Protein AF-0000000078824046 (afdb_homodimer)

Solvent-accessible surface area (backbone atoms only — not comparable to full-atom values): 13833 Å² total; per-residue (Å²): 97,67,67,59,49,51,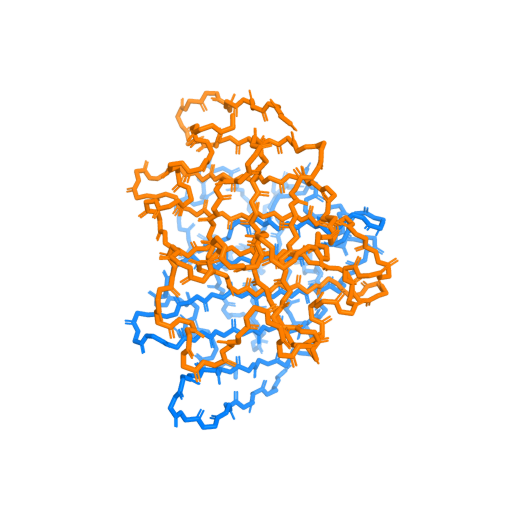53,52,60,71,55,41,55,37,34,45,12,32,31,57,83,84,38,21,34,41,44,82,45,68,62,75,44,78,56,98,91,34,48,30,38,68,53,41,54,87,38,67,69,46,56,26,35,73,76,38,32,39,29,14,32,26,38,69,45,95,82,68,29,34,40,36,31,41,26,34,50,40,79,49,89,50,50,67,59,32,41,50,52,39,69,75,37,57,81,48,53,81,80,39,44,47,83,65,79,34,54,38,32,29,33,51,41,77,24,42,34,35,39,38,46,92,84,51,79,67,47,78,47,72,76,98,67,68,59,49,52,54,53,60,72,55,40,56,36,35,45,13,31,31,58,83,83,38,21,35,43,43,81,45,68,62,74,45,78,57,98,90,34,49,31,39,71,51,42,55,86,38,66,69,45,56,25,37,73,77,40,32,38,28,16,33,25,37,70,45,94,81,67,28,34,40,38,33,43,26,35,50,40,79,48,88,48,50,67,58,32,41,51,51,39,69,76,36,59,79,48,54,81,82,39,45,50,81,65,80,34,53,37,31,28,32,50,40,77,25,41,34,36,39,38,44,92,83,50,78,68,48,79,46,70,78

Sequence (262 aa):
MNEVYNYLKDIGTYYLATSEGDQPRVRPFGTIAIFEGNLYIQTGNVKKVFAQMKKNPKVEICAMGKDQTWIRITATAVRDDRVQARQHMLDEYPNLKNMYAADDGNCEVLYLKDATATIYSFTEKPKIINFMNEVYNYLKDIGTYYLATSEGDQPRVRPFGTIAIFEGNLYIQTGNVKKVFAQMKKNPKVEICAMGKDQTWIRITATAVRDDRVQARQHMLDEYPNLKNMYAADDGNCEVLYLKDATATIYSFTEKPKIINF

Foldseek 3Di:
DVVVQVQLQVQQKKKKWFDDDPDIDIDIARFWDDDPRFIKGKFWPVDVVNVRCVVPQWMKMKDAGPVQKIKIKTFGWAKDLDLVVLVVRCVVPVVCVVPDHSPPNIIIMTTTHQMWMWMDHPPDDIDIDTD/DVVVQVQLQVQQKKKKWFDDDPDIDIDIARFWDDDPHFIKGKFWPVDVVNVRCVVPQWMKMKDAGPVQKIKIKTFGWAKDLDLVVLVVRCVVPVVCVVPDHSPPNIIIMTTTHQMWMWMDHPPDDIDIDTD

pLDDT: mean 97.86, std 1.98, range [87.31, 99.0]

InterPro domains:
  IPR011576 Pyridoxamine 5'-phosphate oxidase, N-terminal [PF01243] (7-89)
  IPR012349 FMN-binding split barrel [G3DSA:2.30.110.10] (1-131)

Nearest PDB structures (foldseek):
  2ig6-assembly1_B  TM=9.554E-01  e=6.559E-17  Clostridium acetobutylicum
  2ig6-assembly1_A  TM=9.757E-01  e=3.162E-16  Clostridium acetobutylicum
  2arz-assembly1_B  TM=7.479E-01  e=5.288E-06  Pseudomonas aeruginosa PAO1
  3db0-assembly1_B  TM=7.055E-01  e=3.373E-06  Listeria innocua
  2a2j-assembly1_B  TM=5.953E-01  e=2.549E-05  Mycobacterium tuberculosis

Radius of gyration: 18.73 Å; Cα contacts (8 Å, |Δi|>4): 586; chains: 2; bounding box: 40×54×34 Å

Secondary structure (DSSP, 8-state):
-HHHHHHHHHH--EEEEEEETTEEEEEEE---EEETTEEEEEEETTSHHHHHHHH--EEEEEEE-TTS-EEEEEEEEEE---HHHHHHHHHH-GGGGGT--TTSS-EEEEEEEEEEEEEE-SSSPPEEEE-/-HHHHHHHHHH--EEEEEEETTEEEEEEE---EEETTEEEEEEETTSHHHHHHHH--EEEEEEE-TTS-EEEEEEEEEE---HHHHHHHHHH-GGGGGT--TTSS-EEEEEEEEEEEEEE-SSSPPEEEE-

Organism: Clostridium kluyveri (strain ATCC 8527 / DSM 555 / NBRC 12016 / NCIMB 10680 / K1) (NCBI:txid431943)

Structure (mmCIF, N/CA/C/O backbone):
data_AF-0000000078824046-model_v1
#
loop_
_entity.id
_entity.type
_entity.pdbx_description
1 polymer "Pyridoxamine 5'-phosphate oxidase N-terminal domain-containing protein"
#
loop_
_atom_site.group_PDB
_atom_site.id
_atom_site.type_symbol
_atom_site.label_atom_id
_atom_site.label_alt_id
_atom_site.label_comp_id
_atom_site.label_asym_id
_atom_site.label_entity_id
_atom_site.label_seq_id
_atom_site.pdbx_PDB_ins_code
_atom_site.Cartn_x
_atom_site.Cartn_y
_atom_site.Cartn_z
_atom_site.occupancy
_atom_site.B_iso_or_equiv
_atom_site.auth_seq_id
_atom_site.auth_comp_id
_atom_site.auth_asym_id
_atom_site.auth_atom_id
_atom_site.pdbx_PDB_model_num
ATOM 1 N N . MET A 1 1 ? 16.219 11.664 7.715 1 95.38 1 MET A N 1
ATOM 2 C CA . MET A 1 1 ? 14.875 12.078 7.32 1 95.38 1 MET A CA 1
ATOM 3 C C . MET A 1 1 ? 14.906 12.867 6.016 1 95.38 1 MET A C 1
ATOM 5 O O . MET A 1 1 ? 14.109 12.617 5.113 1 95.38 1 MET A O 1
ATOM 9 N N . ASN A 1 2 ? 15.891 13.711 5.699 1 96.94 2 ASN A N 1
ATOM 10 C CA . ASN A 1 2 ? 15.961 14.539 4.5 1 96.94 2 ASN A CA 1
ATOM 11 C C . ASN A 1 2 ? 16.125 13.695 3.242 1 96.94 2 ASN A C 1
ATOM 13 O O . ASN A 1 2 ? 15.562 14.023 2.191 1 96.94 2 ASN A O 1
ATOM 17 N N . GLU A 1 3 ? 16.891 12.672 3.365 1 97.12 3 GLU A N 1
ATOM 18 C CA . GLU A 1 3 ? 17.062 11.773 2.225 1 97.12 3 GLU A CA 1
ATOM 19 C C . GLU A 1 3 ? 15.742 11.117 1.833 1 97.12 3 GLU A C 1
ATOM 21 O O . GLU A 1 3 ? 15.438 10.992 0.646 1 97.12 3 GLU A O 1
ATOM 26 N N . VAL A 1 4 ? 14.992 10.703 2.861 1 98.31 4 VAL A N 1
ATOM 27 C CA . VAL A 1 4 ? 13.688 10.086 2.635 1 98.31 4 VAL A CA 1
ATOM 28 C C . VAL A 1 4 ? 12.734 11.102 2.025 1 98.31 4 VAL A C 1
ATOM 30 O O . VAL A 1 4 ? 12.031 10.805 1.055 1 98.31 4 VAL A O 1
ATOM 33 N N . TYR A 1 5 ? 12.773 12.305 2.541 1 98.69 5 TYR A N 1
ATOM 34 C CA . TYR A 1 5 ? 11.961 13.391 2.01 1 98.69 5 TYR A CA 1
ATOM 35 C C . TYR A 1 5 ? 12.273 13.633 0.538 1 98.69 5 TYR A C 1
ATOM 37 O O . TYR A 1 5 ? 11.359 13.695 -0.292 1 98.69 5 TYR A O 1
ATOM 45 N N . ASN A 1 6 ? 13.547 13.781 0.21 1 97.69 6 ASN A N 1
ATOM 46 C CA . ASN A 1 6 ? 13.953 14.062 -1.161 1 97.69 6 ASN A CA 1
ATOM 47 C C . ASN A 1 6 ? 13.57 12.93 -2.107 1 97.69 6 ASN A C 1
ATOM 49 O O . ASN A 1 6 ? 13.172 13.18 -3.248 1 97.69 6 ASN A O 1
ATOM 53 N N . TYR A 1 7 ? 13.742 11.711 -1.605 1 97.56 7 TYR A N 1
ATOM 54 C CA . TYR A 1 7 ? 13.375 10.539 -2.391 1 97.56 7 TYR A CA 1
ATOM 55 C C . TYR A 1 7 ? 11.906 10.578 -2.781 1 97.56 7 TYR A C 1
ATOM 57 O O . TYR A 1 7 ? 11.562 10.438 -3.959 1 97.56 7 TYR A O 1
ATOM 65 N N . LEU A 1 8 ? 11.016 10.789 -1.763 1 98.06 8 LEU A N 1
ATOM 66 C CA . LEU A 1 8 ? 9.578 10.789 -1.998 1 98.06 8 LEU A CA 1
ATOM 67 C C . LEU A 1 8 ? 9.156 12 -2.824 1 98.06 8 LEU A C 1
ATOM 69 O O . LEU A 1 8 ? 8.281 11.898 -3.689 1 98.06 8 LEU A O 1
ATOM 73 N N . LYS A 1 9 ? 9.789 13.117 -2.568 1 97.25 9 LYS A N 1
ATOM 74 C CA . LYS A 1 9 ? 9.484 14.336 -3.303 1 97.25 9 LYS A CA 1
ATOM 75 C C . LYS A 1 9 ? 9.812 14.188 -4.785 1 97.25 9 LYS A C 1
ATOM 77 O O . LYS A 1 9 ? 9.055 14.641 -5.645 1 97.25 9 LYS A O 1
ATOM 82 N N . ASP A 1 10 ? 10.891 13.602 -5.082 1 96.44 10 ASP A N 1
ATOM 83 C CA . ASP A 1 10 ? 11.352 13.414 -6.453 1 96.44 10 ASP A CA 1
ATOM 84 C C . ASP A 1 10 ? 10.422 12.477 -7.219 1 96.44 10 ASP A C 1
ATOM 86 O O . ASP A 1 10 ? 10.18 12.68 -8.414 1 96.44 10 ASP A O 1
ATOM 90 N N . ILE A 1 11 ? 9.891 11.484 -6.578 1 95.25 11 ILE A N 1
ATOM 91 C CA . ILE A 1 11 ? 9.039 10.492 -7.223 1 95.25 11 ILE A CA 1
ATOM 92 C C . ILE A 1 11 ? 7.652 11.078 -7.457 1 95.25 11 ILE A C 1
ATOM 94 O O . ILE A 1 11 ? 7 10.766 -8.453 1 95.25 11 ILE A O 1
ATOM 98 N N . GLY A 1 12 ? 7.227 11.844 -6.508 1 95.38 12 GLY A N 1
ATOM 99 C CA . GLY A 1 12 ? 5.961 12.547 -6.668 1 95.38 12 GLY A CA 1
ATOM 100 C C . GLY A 1 12 ? 4.77 11.742 -6.176 1 95.38 12 GLY A C 1
ATOM 101 O O . GLY A 1 12 ? 3.85 12.297 -5.5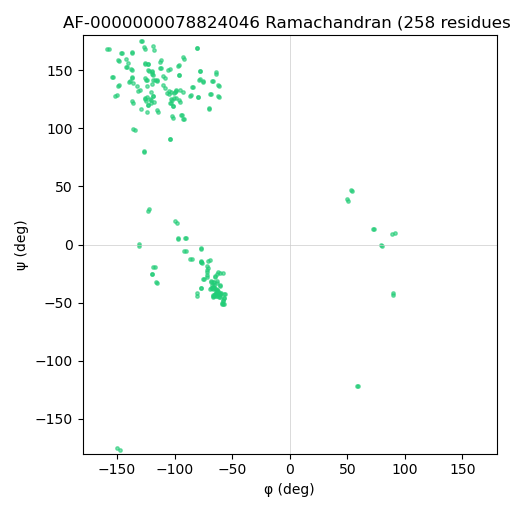7 1 95.38 12 GLY A O 1
ATOM 102 N N . THR A 1 13 ? 4.754 10.43 -6.484 1 97 13 THR A N 1
ATOM 103 C CA . THR A 1 13 ? 3.652 9.586 -6.047 1 97 13 THR A CA 1
ATOM 104 C C . THR A 1 13 ? 4.172 8.383 -5.262 1 97 13 THR A C 1
ATOM 106 O O . THR A 1 13 ? 5.133 7.734 -5.676 1 97 13 THR A O 1
ATOM 109 N N . TYR A 1 14 ? 3.645 8.211 -4.039 1 98.56 14 TYR A N 1
ATOM 110 C CA . TYR A 1 14 ? 3.926 7.023 -3.234 1 98.56 14 TYR A CA 1
ATOM 111 C C . TYR A 1 14 ? 2.635 6.344 -2.793 1 98.56 14 TYR A C 1
ATOM 113 O O . TYR A 1 14 ? 1.542 6.879 -3.002 1 98.56 14 TYR A O 1
ATOM 121 N N . TYR A 1 15 ? 2.725 5.121 -2.258 1 98.94 15 TYR A N 1
ATOM 122 C CA . TYR A 1 15 ? 1.558 4.316 -1.915 1 98.94 15 TYR A CA 1
ATOM 123 C C . TYR A 1 15 ? 1.514 4.031 -0.419 1 98.94 15 TYR A C 1
ATOM 125 O O . TYR A 1 15 ? 2.463 3.475 0.141 1 98.94 15 TYR A O 1
ATOM 133 N N . LEU A 1 16 ? 0.419 4.43 0.197 1 99 16 LEU A N 1
ATOM 134 C CA . LEU A 1 16 ? 0.235 4.312 1.639 1 99 16 LEU A CA 1
ATOM 135 C C . LEU A 1 16 ? -0.705 3.156 1.974 1 99 16 LEU A C 1
ATOM 137 O O . LEU A 1 16 ? -1.842 3.119 1.497 1 99 16 LEU A O 1
ATOM 141 N N . ALA A 1 17 ? -0.18 2.234 2.762 1 98.94 17 ALA A N 1
ATOM 142 C CA . ALA A 1 17 ? -0.994 1.122 3.246 1 98.94 17 ALA A CA 1
ATOM 143 C C . ALA A 1 17 ? -1.484 1.381 4.668 1 98.94 17 ALA A C 1
ATOM 145 O O . ALA A 1 17 ? -0.725 1.85 5.52 1 98.94 17 ALA A O 1
ATOM 146 N N . THR A 1 18 ? -2.717 1.172 4.926 1 98.94 18 THR A N 1
ATOM 147 C CA . THR A 1 18 ? -3.381 1.197 6.223 1 98.94 18 THR A CA 1
ATOM 148 C C . THR A 1 18 ? -4.195 -0.077 6.438 1 98.94 18 THR A C 1
ATOM 150 O O . THR A 1 18 ? -4.207 -0.963 5.582 1 98.94 18 THR A O 1
ATOM 153 N N . SER A 1 19 ? -4.77 -0.217 7.637 1 98.75 19 SER A N 1
ATOM 154 C CA . SER A 1 19 ? -5.617 -1.364 7.945 1 98.75 19 SER A CA 1
ATOM 155 C C . SER A 1 19 ? -7.039 -0.925 8.281 1 98.75 19 SER A C 1
ATOM 157 O O . SER A 1 19 ? -7.238 -0.004 9.078 1 98.75 19 SER A O 1
ATOM 159 N N . GLU A 1 20 ? -8.016 -1.456 7.664 1 98.62 20 GLU A N 1
ATOM 160 C CA . GLU A 1 20 ? -9.414 -1.391 8.055 1 98.62 20 GLU A CA 1
ATOM 161 C C . GLU A 1 20 ? -9.883 -2.707 8.672 1 98.62 20 GLU A C 1
ATOM 163 O O . GLU A 1 20 ? -10.375 -3.59 7.965 1 98.62 20 GLU A O 1
ATOM 168 N N . GLY A 1 21 ? -9.781 -2.869 10.039 1 97.44 21 GLY A N 1
ATOM 169 C CA . GLY A 1 21 ? -9.859 -4.195 10.633 1 97.44 21 GLY A CA 1
ATOM 170 C C . GLY A 1 21 ? -8.805 -5.148 10.109 1 97.44 21 GLY A C 1
ATOM 171 O O . GLY A 1 21 ? -7.609 -4.844 10.164 1 97.44 21 GLY A O 1
ATOM 172 N N . ASP A 1 22 ? -9.25 -6.258 9.539 1 97.94 22 ASP A N 1
ATOM 173 C CA . ASP A 1 22 ? -8.281 -7.211 9.008 1 97.94 22 ASP A CA 1
ATOM 174 C C . ASP A 1 22 ? -8.078 -7.012 7.508 1 97.94 22 ASP A C 1
ATOM 176 O O . ASP A 1 22 ? -7.363 -7.785 6.863 1 97.94 22 ASP A O 1
ATOM 180 N N . GLN A 1 23 ? -8.703 -5.934 6.883 1 98.81 23 GLN A N 1
ATOM 181 C CA . GLN A 1 23 ? -8.531 -5.613 5.469 1 98.81 23 GLN A CA 1
ATOM 182 C C . GLN A 1 23 ? -7.422 -4.582 5.27 1 98.81 23 GLN A C 1
ATOM 184 O O . GLN A 1 23 ? -7.562 -3.426 5.672 1 98.81 23 GLN A O 1
ATOM 189 N N . PRO A 1 24 ? -6.277 -5.051 4.629 1 98.88 24 PRO A N 1
ATOM 190 C CA . PRO A 1 24 ? -5.312 -4.023 4.227 1 98.88 24 PRO A CA 1
ATOM 191 C C . PRO A 1 24 ? -5.84 -3.121 3.113 1 98.88 24 PRO A C 1
ATOM 193 O O . PRO A 1 24 ? -6.582 -3.58 2.242 1 98.88 24 PRO A O 1
ATOM 196 N N . ARG A 1 25 ? -5.547 -1.855 3.207 1 98.94 25 ARG A N 1
ATOM 197 C CA . ARG A 1 25 ? -5.871 -0.842 2.209 1 98.94 25 ARG A CA 1
ATOM 198 C C . ARG A 1 25 ? -4.605 -0.179 1.671 1 98.94 25 ARG A C 1
ATOM 200 O O . ARG A 1 25 ? -3.605 -0.076 2.381 1 98.94 25 ARG A O 1
ATOM 207 N N . VAL A 1 26 ? -4.645 0.242 0.4 1 98.94 26 VAL A N 1
ATOM 208 C CA . VAL A 1 26 ? -3.514 0.96 -0.179 1 98.94 26 VAL A CA 1
ATOM 209 C C . VAL A 1 26 ? -4.012 1.954 -1.226 1 98.94 26 VAL A C 1
ATOM 211 O O . VAL A 1 26 ? -4.934 1.651 -1.987 1 98.94 26 VAL A O 1
ATOM 214 N N . ARG A 1 27 ? -3.455 3.143 -1.216 1 98.88 27 ARG A N 1
ATOM 215 C CA . ARG A 1 27 ? -3.826 4.188 -2.166 1 98.88 27 ARG A CA 1
ATOM 216 C C . ARG A 1 27 ? -2.645 5.102 -2.463 1 98.88 27 ARG A C 1
ATOM 218 O O . ARG A 1 27 ? -1.702 5.184 -1.672 1 98.88 27 ARG A O 1
ATOM 225 N N . PRO A 1 28 ? -2.734 5.766 -3.566 1 98.38 28 PRO A N 1
ATOM 226 C CA . PRO A 1 28 ? -1.663 6.711 -3.896 1 98.38 28 PRO A CA 1
ATOM 227 C C . PRO A 1 28 ? -1.785 8.031 -3.141 1 98.38 28 PRO A C 1
ATOM 229 O O . PRO A 1 28 ? -2.896 8.516 -2.908 1 98.38 28 PRO A O 1
ATOM 232 N N . PHE A 1 29 ? -0.653 8.539 -2.75 1 98.38 29 PHE A N 1
ATOM 233 C CA . PHE A 1 29 ? -0.492 9.867 -2.172 1 98.38 29 PHE A CA 1
ATOM 234 C C . PHE A 1 29 ? 0.502 10.695 -2.979 1 98.38 29 PHE A C 1
ATOM 236 O O . PHE A 1 29 ? 1.403 10.148 -3.615 1 98.38 29 PHE A O 1
ATOM 243 N N . GLY A 1 30 ? 0.338 12.047 -2.869 1 97.31 30 GLY A N 1
ATOM 244 C CA . GLY A 1 30 ? 1.229 12.922 -3.617 1 97.31 30 GLY A CA 1
ATOM 245 C C . GLY A 1 30 ? 1.842 14.023 -2.77 1 97.31 30 GLY A C 1
ATOM 246 O O . GLY A 1 30 ? 2.596 14.852 -3.275 1 97.31 30 GLY A O 1
ATOM 247 N N . THR A 1 31 ? 1.529 14.062 -1.53 1 98.38 31 THR A N 1
ATOM 248 C CA . THR A 1 31 ? 2.031 15.125 -0.67 1 98.38 31 THR A CA 1
ATOM 249 C C . THR A 1 31 ? 3.053 14.586 0.324 1 98.38 31 THR A C 1
ATOM 251 O O . THR A 1 31 ? 2.869 13.5 0.882 1 98.38 31 THR A O 1
ATOM 254 N N . ILE A 1 32 ? 4.121 15.305 0.508 1 98.81 32 ILE A N 1
ATOM 255 C CA . ILE A 1 32 ? 5.133 15.031 1.522 1 98.81 32 ILE A CA 1
ATOM 256 C C . ILE A 1 32 ? 5.809 16.328 1.937 1 98.81 32 ILE A C 1
ATOM 258 O O . ILE A 1 32 ? 6.18 17.141 1.085 1 98.81 32 ILE A O 1
ATOM 262 N N . ALA A 1 33 ? 5.879 16.625 3.227 1 98.62 33 ALA A N 1
ATOM 263 C CA . ALA A 1 33 ? 6.477 17.859 3.703 1 98.62 33 ALA A CA 1
ATOM 264 C C . ALA A 1 33 ? 7.266 17.641 4.988 1 98.62 33 ALA A C 1
ATOM 266 O O . ALA A 1 33 ? 7.02 16.672 5.711 1 98.62 33 ALA A O 1
ATOM 267 N N . ILE A 1 34 ? 8.234 18.469 5.195 1 98.75 34 ILE A N 1
ATOM 268 C CA . ILE A 1 34 ? 8.93 18.531 6.48 1 98.75 34 ILE A CA 1
ATOM 269 C C . ILE A 1 34 ? 8.445 19.766 7.258 1 98.75 34 ILE A C 1
ATOM 271 O O . ILE A 1 34 ? 8.445 20.875 6.738 1 98.75 34 ILE A O 1
ATOM 275 N N . PHE A 1 35 ? 8.008 19.516 8.43 1 98.56 35 PHE A N 1
ATOM 276 C CA . PHE A 1 35 ? 7.605 20.578 9.336 1 98.56 35 PHE A CA 1
ATOM 277 C C . PHE A 1 35 ? 8.117 20.312 10.75 1 98.56 35 PHE A C 1
ATOM 279 O O . PHE A 1 35 ? 7.863 19.25 11.32 1 98.56 35 PHE A O 1
ATOM 286 N N . GLU A 1 36 ? 8.859 21.219 11.297 1 98.06 36 GLU A N 1
ATOM 287 C CA . GLU A 1 36 ? 9.438 21.156 12.641 1 98.06 36 GLU A CA 1
ATOM 288 C C . GLU A 1 36 ? 10.148 19.812 12.867 1 98.06 36 GLU A C 1
ATOM 290 O O . GLU A 1 36 ? 9.953 19.172 13.89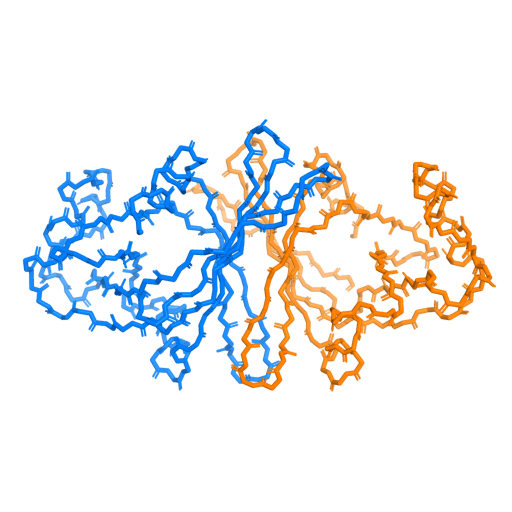8 1 98.06 36 GLU A O 1
ATOM 295 N N . GLY A 1 37 ? 10.828 19.297 11.867 1 97.56 37 GLY A N 1
ATOM 296 C CA . GLY A 1 37 ? 11.719 18.156 11.992 1 97.56 37 GLY A CA 1
ATOM 297 C C . GLY A 1 37 ? 11.023 16.828 11.797 1 97.56 37 GLY A C 1
ATOM 298 O O . GLY A 1 37 ? 11.609 15.766 12.039 1 97.56 37 GLY A O 1
ATOM 299 N N . ASN A 1 38 ? 9.758 16.875 11.352 1 98.38 38 ASN A N 1
ATOM 300 C CA . ASN A 1 38 ? 9.023 15.648 11.094 1 98.38 38 ASN A CA 1
ATOM 301 C C . ASN A 1 38 ? 8.531 15.578 9.648 1 98.38 38 ASN A C 1
ATOM 303 O O . ASN A 1 38 ? 8.336 16.609 9.008 1 98.38 38 ASN A O 1
ATOM 307 N N . LEU A 1 39 ? 8.438 14.406 9.164 1 98.81 39 LEU A N 1
ATOM 308 C CA . LEU A 1 39 ? 7.883 14.156 7.836 1 98.81 39 LEU A CA 1
ATOM 309 C C . LEU A 1 39 ? 6.363 14.039 7.898 1 98.81 39 LEU A C 1
ATOM 311 O O . LEU A 1 39 ? 5.828 13.25 8.68 1 98.81 39 LEU A O 1
ATOM 315 N N . TYR A 1 40 ? 5.641 14.789 7.047 1 98.88 40 TYR A N 1
ATOM 316 C CA . TYR A 1 40 ? 4.188 14.906 7.117 1 98.88 40 TYR A CA 1
ATOM 317 C C . TYR A 1 40 ? 3.539 14.414 5.828 1 98.88 40 TYR A C 1
ATOM 319 O O . TYR A 1 40 ? 4.074 14.625 4.738 1 98.88 40 TYR A O 1
ATOM 327 N N . ILE A 1 41 ? 2.406 13.867 5.961 1 98.94 41 ILE A N 1
ATOM 328 C CA . ILE A 1 41 ? 1.483 13.594 4.863 1 98.94 41 ILE A CA 1
ATOM 329 C C . ILE A 1 41 ? 0.175 14.352 5.094 1 98.94 41 ILE A C 1
ATOM 331 O O . ILE A 1 41 ? -0.063 14.875 6.184 1 98.94 41 ILE A O 1
ATOM 335 N N . GLN A 1 42 ? -0.669 14.336 4.066 1 98.88 42 GLN A N 1
ATOM 336 C CA . GLN A 1 42 ? -1.91 15.102 4.145 1 98.88 42 GLN A CA 1
ATOM 337 C C . GLN A 1 42 ? -3.09 14.289 3.621 1 98.88 42 GLN A C 1
ATOM 339 O O . GLN A 1 42 ? -2.963 13.57 2.629 1 98.88 42 GLN A O 1
ATOM 344 N N . THR A 1 43 ? -4.164 14.391 4.293 1 98.69 43 THR A N 1
ATOM 345 C CA . THR A 1 43 ? -5.426 13.805 3.855 1 98.69 43 THR A CA 1
ATOM 346 C C . THR A 1 43 ? -6.605 14.633 4.367 1 98.69 43 THR A C 1
ATOM 348 O O . THR A 1 43 ? -6.434 15.766 4.809 1 98.69 43 THR A O 1
ATOM 351 N N . GLY A 1 44 ? -7.859 14.133 4.117 1 98.5 44 GLY A N 1
ATOM 352 C CA . GLY A 1 44 ? -9.062 14.781 4.609 1 98.5 44 GLY A CA 1
ATOM 353 C C . GLY A 1 44 ? -9.711 14.047 5.77 1 98.5 44 GLY A C 1
ATOM 354 O O . GLY A 1 44 ? -9.648 12.82 5.844 1 98.5 44 GLY A O 1
ATOM 355 N N . ASN A 1 45 ? -10.352 14.836 6.59 1 98.31 45 ASN A N 1
ATOM 356 C CA . ASN A 1 45 ? -11.008 14.305 7.781 1 98.31 45 ASN A CA 1
ATOM 357 C C . ASN A 1 45 ? -12.125 13.328 7.422 1 98.31 45 ASN A C 1
ATOM 359 O O . ASN A 1 45 ? -12.359 12.352 8.133 1 98.31 45 ASN A O 1
ATOM 363 N N . VAL A 1 46 ? -12.773 13.508 6.34 1 97.75 46 VAL A N 1
ATOM 364 C CA . VAL A 1 46 ? -13.969 12.758 5.977 1 97.75 46 VAL A CA 1
ATOM 365 C C . VAL A 1 46 ? -13.57 11.461 5.273 1 97.75 46 VAL A C 1
ATOM 367 O O . VAL A 1 46 ? -14.414 10.609 5 1 97.75 46 VAL A O 1
ATOM 370 N N . LYS A 1 47 ? -12.312 11.375 4.895 1 98.06 47 LYS A N 1
ATOM 371 C CA . LYS A 1 47 ? -11.867 10.25 4.078 1 98.06 47 LYS A CA 1
ATOM 372 C C . LYS A 1 47 ? -11.68 9 4.926 1 98.06 47 LYS A C 1
ATOM 374 O O . LYS A 1 47 ? -11.25 9.086 6.082 1 98.06 47 LYS A O 1
ATOM 379 N N . LYS A 1 48 ? -11.875 7.828 4.387 1 98.44 48 LYS A N 1
ATOM 380 C CA . LYS A 1 48 ? -11.734 6.543 5.062 1 98.44 48 LYS A CA 1
ATOM 381 C C . LYS A 1 48 ? -10.312 6.344 5.574 1 98.44 48 LYS A C 1
ATOM 383 O O . LYS A 1 48 ? -10.102 5.727 6.621 1 98.44 48 LYS A O 1
ATOM 388 N N . VAL A 1 49 ? -9.328 6.863 4.785 1 98.88 49 VAL A N 1
ATOM 389 C CA . VAL A 1 49 ? -7.93 6.668 5.16 1 98.88 49 VAL A CA 1
ATOM 390 C C . VAL A 1 49 ? -7.668 7.301 6.527 1 98.88 49 VAL A C 1
ATOM 392 O O . VAL A 1 49 ? -6.977 6.715 7.363 1 98.88 49 VAL A O 1
ATOM 395 N N . PHE A 1 50 ? -8.203 8.445 6.766 1 98.88 50 PHE A N 1
ATOM 396 C CA . PHE A 1 50 ? -8.008 9.094 8.055 1 98.88 50 PHE A CA 1
ATOM 397 C C . PHE A 1 50 ? -8.68 8.305 9.172 1 98.88 50 PHE A C 1
ATOM 399 O O . PHE A 1 50 ? -8.102 8.117 10.242 1 98.88 50 PHE A O 1
ATOM 406 N N . ALA A 1 51 ? -9.898 7.859 8.977 1 98.75 51 ALA A N 1
ATOM 407 C CA . ALA A 1 51 ? -10.617 7.039 9.945 1 98.75 51 ALA A CA 1
ATOM 408 C C . ALA A 1 51 ? -9.828 5.777 10.289 1 98.75 51 ALA A C 1
ATOM 410 O O . ALA A 1 51 ? -9.781 5.367 11.445 1 98.75 51 ALA A O 1
ATOM 411 N N . GLN A 1 52 ? -9.273 5.184 9.289 1 98.88 52 GLN A N 1
ATOM 412 C CA . GLN A 1 52 ? -8.461 3.984 9.492 1 98.88 52 GLN A CA 1
ATOM 413 C C . GLN A 1 52 ? -7.258 4.281 10.383 1 98.88 52 GLN A C 1
ATOM 415 O O . GLN A 1 52 ? -6.973 3.529 11.32 1 98.88 52 GLN A O 1
ATOM 420 N N . MET A 1 53 ? -6.566 5.375 10.125 1 98.88 53 MET A N 1
ATOM 421 C CA . MET A 1 53 ? -5.355 5.707 10.867 1 98.88 53 MET A CA 1
ATOM 422 C C . MET A 1 53 ? -5.684 6.137 12.289 1 98.88 53 MET A C 1
ATOM 424 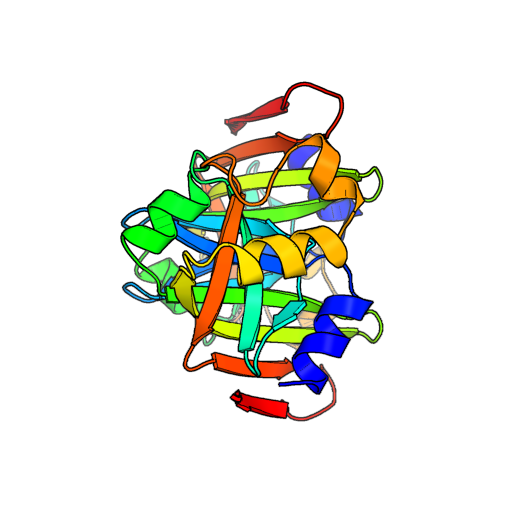O O . MET A 1 53 ? -4.855 6 13.195 1 98.88 53 MET A O 1
ATOM 428 N N . LYS A 1 54 ? -6.875 6.695 12.5 1 98.56 54 LYS A N 1
ATOM 429 C CA . LYS A 1 54 ? -7.32 6.988 13.859 1 98.56 54 LYS A CA 1
ATOM 430 C C . LYS A 1 54 ? -7.48 5.707 14.68 1 98.56 54 LYS A C 1
ATOM 432 O O . LYS A 1 54 ? -7.156 5.676 15.867 1 98.56 54 LYS A O 1
ATOM 437 N N . LYS A 1 55 ? -7.961 4.664 14.07 1 98.75 55 LYS A N 1
ATOM 438 C CA . LYS A 1 55 ? -8.227 3.393 14.742 1 98.75 55 LYS A CA 1
ATOM 439 C C . LYS A 1 55 ? -6.945 2.576 14.891 1 98.75 55 LYS A C 1
ATOM 441 O O . LYS A 1 55 ? -6.73 1.93 15.914 1 98.75 55 LYS A O 1
ATOM 446 N N . ASN A 1 56 ? -6.125 2.545 13.859 1 98.81 56 ASN A N 1
ATOM 447 C CA . ASN A 1 56 ? -4.82 1.891 13.82 1 98.81 56 ASN A CA 1
ATOM 448 C C . ASN A 1 56 ? -3.77 2.773 13.156 1 98.81 56 ASN A C 1
ATOM 450 O O . ASN A 1 56 ? -3.66 2.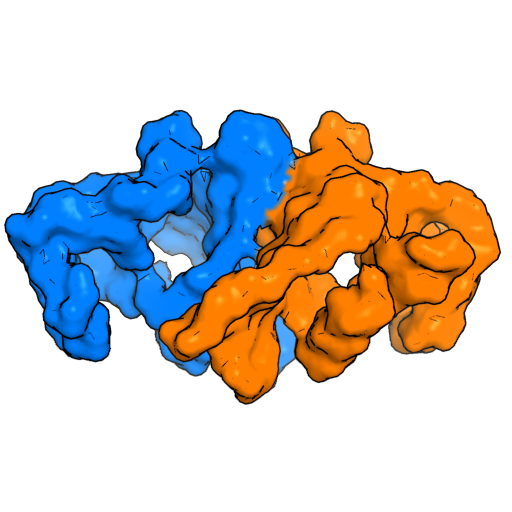801 11.922 1 98.81 56 ASN A O 1
ATOM 454 N N . PRO A 1 57 ? -2.982 3.434 13.914 1 98.88 57 PRO A N 1
ATOM 455 C CA . PRO A 1 57 ? -2.08 4.445 13.359 1 98.88 57 PRO A CA 1
ATOM 456 C C . PRO A 1 57 ? -0.855 3.838 12.68 1 98.88 57 PRO A C 1
ATOM 458 O O . PRO A 1 57 ? -0.02 4.566 12.141 1 98.88 57 PRO A O 1
ATOM 461 N N . LYS A 1 58 ? -0.651 2.49 12.695 1 98.94 58 LYS A N 1
ATOM 462 C CA . LYS A 1 58 ? 0.442 1.838 11.977 1 98.94 58 LYS A CA 1
ATOM 463 C C . LYS A 1 58 ? 0.238 1.92 10.469 1 98.94 58 LYS A C 1
ATOM 465 O O . LYS A 1 58 ? -0.843 1.606 9.969 1 98.94 58 LYS A O 1
ATOM 470 N N . VAL A 1 59 ? 1.248 2.363 9.758 1 98.94 59 VAL A N 1
ATOM 471 C CA . VAL A 1 59 ? 1.168 2.49 8.305 1 98.94 59 VAL A CA 1
ATOM 472 C C . VAL A 1 59 ? 2.459 1.976 7.668 1 98.94 59 VAL A C 1
ATOM 474 O O . VAL A 1 59 ? 3.461 1.774 8.359 1 98.94 59 VAL A O 1
ATOM 477 N N . GLU A 1 60 ? 2.447 1.736 6.41 1 99 60 GLU A N 1
ATOM 478 C CA . GLU A 1 60 ? 3.635 1.526 5.59 1 99 60 GLU A CA 1
ATOM 479 C C . GLU A 1 60 ? 3.504 2.225 4.238 1 99 60 GLU A C 1
ATOM 481 O O . GLU A 1 60 ? 2.426 2.234 3.643 1 99 60 GLU A O 1
ATOM 486 N N . ILE A 1 61 ? 4.59 2.791 3.816 1 98.94 61 ILE A N 1
ATOM 487 C CA . ILE A 1 61 ? 4.676 3.51 2.549 1 98.94 61 ILE A CA 1
ATOM 488 C C . ILE A 1 61 ? 5.645 2.787 1.613 1 98.94 61 ILE A C 1
ATOM 490 O O . ILE A 1 61 ? 6.676 2.273 2.055 1 98.94 61 ILE A O 1
ATOM 494 N N . CYS A 1 62 ? 5.305 2.74 0.368 1 98.94 62 CYS A N 1
ATOM 495 C CA . CYS A 1 62 ? 6.203 2.207 -0.652 1 98.94 62 CYS A CA 1
ATOM 496 C C . CYS A 1 62 ? 6.191 3.082 -1.899 1 98.94 62 CYS A C 1
ATOM 498 O O . CYS A 1 62 ? 5.152 3.629 -2.271 1 98.94 62 CYS A O 1
ATOM 500 N N . ALA A 1 63 ? 7.305 3.23 -2.549 1 98.31 63 ALA A N 1
ATOM 501 C CA . ALA A 1 63 ? 7.457 3.945 -3.814 1 98.31 63 ALA A CA 1
ATOM 502 C C . ALA A 1 63 ? 8.656 3.424 -4.602 1 98.31 63 ALA A C 1
ATOM 504 O O . ALA A 1 63 ? 9.672 3.045 -4.016 1 98.31 63 ALA A O 1
ATOM 505 N N . MET A 1 64 ? 8.492 3.395 -5.875 1 96.19 64 MET A N 1
ATOM 506 C CA . MET A 1 64 ? 9.602 3.008 -6.742 1 96.19 64 MET A CA 1
ATOM 507 C C . MET A 1 64 ? 10.266 4.234 -7.363 1 96.19 64 MET A C 1
ATOM 509 O O . MET A 1 64 ? 9.578 5.086 -7.938 1 96.19 64 MET A O 1
ATOM 513 N N . GLY A 1 65 ? 11.578 4.258 -7.254 1 93.06 65 GLY A N 1
ATOM 514 C CA . GLY A 1 65 ? 12.336 5.344 -7.852 1 93.06 65 GLY A CA 1
ATOM 515 C C . GLY A 1 65 ? 12.57 5.164 -9.336 1 93.06 65 GLY A C 1
ATOM 516 O O . GLY A 1 65 ? 12.281 4.102 -9.891 1 93.06 65 GLY A O 1
ATOM 517 N N . LYS A 1 66 ? 13.055 6.254 -9.953 1 87.5 66 LYS A N 1
ATOM 518 C CA . LYS A 1 66 ? 13.367 6.23 -11.383 1 87.5 66 LYS A CA 1
ATOM 519 C C . LYS A 1 66 ? 14.672 5.484 -11.648 1 87.5 66 LYS A C 1
ATOM 521 O O . LYS A 1 66 ? 14.977 5.156 -12.797 1 87.5 66 LYS A O 1
ATOM 526 N N . ASP A 1 67 ? 15.453 5.25 -10.719 1 89.5 67 ASP A N 1
ATOM 527 C CA . ASP A 1 67 ? 16.75 4.598 -10.852 1 89.5 67 ASP A CA 1
ATOM 528 C C . ASP A 1 67 ? 16.656 3.113 -10.508 1 89.5 67 ASP A C 1
ATOM 530 O O . ASP A 1 67 ? 17.625 2.516 -10.047 1 89.5 67 ASP A O 1
ATOM 534 N N . GLN A 1 68 ? 15.547 2.547 -10.508 1 89.88 68 GLN A N 1
ATOM 535 C CA . GLN A 1 68 ? 15.266 1.135 -10.273 1 89.88 68 GLN A CA 1
ATOM 536 C C . GLN A 1 68 ? 15.43 0.775 -8.805 1 89.88 68 GLN A C 1
ATOM 538 O O . GLN A 1 68 ? 15.68 -0.384 -8.469 1 89.88 68 GLN A O 1
ATOM 543 N N . THR A 1 69 ? 15.516 1.777 -7.938 1 97 69 THR A N 1
ATOM 544 C CA . THR A 1 69 ? 15.422 1.559 -6.5 1 97 69 THR A CA 1
ATOM 545 C C . THR A 1 69 ? 13.984 1.722 -6.016 1 97 69 THR A C 1
ATOM 547 O O . THR A 1 69 ? 13.133 2.232 -6.746 1 97 69 THR A O 1
ATOM 550 N N . TRP A 1 70 ? 13.742 1.172 -4.828 1 98.31 70 TRP A N 1
ATOM 551 C CA . TRP A 1 70 ? 12.461 1.448 -4.195 1 98.31 70 TRP A CA 1
ATOM 552 C C . TRP A 1 70 ? 12.617 1.615 -2.689 1 98.31 70 TRP A C 1
ATOM 554 O O . TRP A 1 70 ? 13.633 1.219 -2.117 1 98.31 70 TRP A O 1
ATOM 564 N N . ILE A 1 71 ? 11.664 2.246 -2.094 1 98.75 71 ILE A N 1
ATOM 565 C CA . ILE A 1 71 ? 11.711 2.523 -0.663 1 98.75 71 ILE A CA 1
ATOM 566 C C . ILE A 1 71 ? 10.461 1.954 0.013 1 98.75 71 ILE A C 1
ATOM 568 O O . ILE A 1 71 ? 9.375 1.956 -0.572 1 98.75 71 ILE A O 1
ATOM 572 N N . ARG A 1 72 ? 10.633 1.427 1.177 1 98.88 72 ARG A N 1
ATOM 573 C CA . ARG A 1 72 ? 9.547 1.088 2.094 1 98.88 72 ARG A CA 1
ATOM 574 C C . ARG A 1 72 ? 9.742 1.762 3.447 1 98.88 72 ARG A C 1
ATOM 576 O O . ARG A 1 72 ? 10.852 1.757 3.994 1 98.88 72 ARG A O 1
ATOM 583 N N . ILE A 1 73 ? 8.688 2.297 3.973 1 98.94 73 ILE A N 1
ATOM 584 C CA . ILE A 1 73 ? 8.742 3.027 5.234 1 98.94 73 ILE A CA 1
ATOM 585 C C . ILE A 1 73 ? 7.664 2.506 6.18 1 98.94 73 ILE A C 1
ATOM 587 O O . ILE A 1 73 ? 6.469 2.611 5.891 1 98.94 73 ILE A O 1
ATOM 591 N N . THR A 1 74 ? 8.109 1.957 7.262 1 98.94 74 THR A N 1
ATOM 592 C CA . THR A 1 74 ? 7.191 1.631 8.352 1 98.94 74 THR A CA 1
ATOM 593 C C . THR A 1 74 ? 7.168 2.748 9.391 1 98.94 74 THR A C 1
ATOM 595 O O . THR A 1 74 ? 8.219 3.229 9.82 1 98.94 74 THR A O 1
ATOM 598 N N . ALA A 1 75 ? 5.949 3.154 9.797 1 98.94 75 ALA A N 1
ATOM 599 C CA . ALA A 1 75 ? 5.844 4.27 10.734 1 98.94 75 ALA A CA 1
ATOM 600 C C . ALA A 1 75 ? 4.508 4.25 11.469 1 98.94 75 ALA A C 1
ATOM 602 O O . ALA A 1 75 ? 3.625 3.449 11.141 1 98.94 75 ALA A O 1
ATOM 603 N N . THR A 1 76 ? 4.41 5.062 12.5 1 98.94 76 THR A N 1
ATOM 604 C CA . THR A 1 76 ? 3.16 5.426 13.148 1 98.94 76 THR A CA 1
ATOM 605 C C . THR A 1 76 ? 2.703 6.812 12.711 1 98.94 76 THR A C 1
ATOM 607 O O . THR A 1 76 ? 3.438 7.793 12.859 1 98.94 76 THR A O 1
ATOM 610 N N . ALA A 1 77 ? 1.525 6.871 12.102 1 98.94 77 ALA A N 1
ATOM 611 C CA . ALA A 1 77 ? 0.972 8.164 11.703 1 98.94 77 ALA A CA 1
ATOM 612 C C . ALA A 1 77 ? 0.329 8.875 12.883 1 98.94 77 ALA A C 1
ATOM 614 O O . ALA A 1 77 ? -0.55 8.32 13.547 1 98.94 77 ALA A O 1
ATOM 615 N N . VAL A 1 78 ? 0.719 10.125 13.133 1 98.88 78 VAL A N 1
ATOM 616 C CA . VAL A 1 78 ? 0.21 10.883 14.273 1 98.88 78 VAL A CA 1
ATOM 617 C C . VAL A 1 78 ? -0.427 12.18 13.789 1 98.88 78 VAL A C 1
ATOM 619 O O . VAL A 1 78 ? 0.238 13.008 13.156 1 98.88 78 VAL A O 1
ATOM 622 N N . ARG A 1 79 ? -1.653 12.344 14.062 1 98.88 79 ARG A N 1
ATOM 623 C CA . ARG A 1 79 ? -2.355 13.562 13.672 1 98.88 79 ARG A CA 1
ATOM 624 C C . ARG A 1 79 ? -1.747 14.789 14.352 1 98.88 79 ARG A C 1
ATOM 626 O O . ARG A 1 79 ? -1.472 14.766 15.555 1 98.88 79 ARG A O 1
ATOM 633 N N . ASP A 1 80 ? -1.416 15.789 13.609 1 98.81 80 ASP A N 1
ATOM 634 C CA . ASP A 1 80 ? -1.094 17.109 14.117 1 98.81 80 ASP A CA 1
ATOM 635 C C . ASP A 1 80 ? -2.264 18.078 13.922 1 98.81 80 ASP A C 1
ATOM 637 O O . ASP A 1 80 ? -2.514 18.531 12.805 1 98.81 80 ASP A O 1
ATOM 641 N N . ASP A 1 81 ? -2.891 18.469 14.961 1 98 81 ASP A N 1
ATOM 642 C CA . ASP A 1 81 ? -4.133 19.234 14.859 1 98 81 ASP A CA 1
ATOM 643 C C . ASP A 1 81 ? -3.857 20.734 14.844 1 98 81 ASP A C 1
ATOM 645 O O . ASP A 1 81 ? -4.789 21.531 14.883 1 98 81 ASP A O 1
ATOM 649 N N . ARG A 1 82 ? -2.652 21.141 14.812 1 98.62 82 ARG A N 1
ATOM 650 C CA . ARG A 1 82 ? -2.326 22.562 14.797 1 98.62 82 ARG A CA 1
ATOM 651 C C . ARG A 1 82 ? -2.578 23.172 13.422 1 98.62 82 ARG A C 1
ATOM 653 O O . ARG A 1 82 ? -2.225 22.578 12.398 1 98.62 82 ARG A O 1
ATOM 660 N N . VAL A 1 83 ? -3.088 24.375 13.43 1 98.62 83 VAL A N 1
ATOM 661 C CA . VAL A 1 83 ? -3.396 25.094 12.195 1 98.62 83 VAL A CA 1
ATOM 662 C C . VAL A 1 83 ? -2.104 25.422 11.453 1 98.62 83 VAL A C 1
ATOM 664 O O . VAL A 1 83 ? -2.068 25.422 10.219 1 98.62 83 VAL A O 1
ATOM 667 N N . GLN A 1 84 ? -0.993 25.656 12.148 1 98.75 84 GLN A N 1
ATOM 668 C CA . GLN A 1 84 ? 0.286 26.016 11.539 1 98.75 84 GLN A CA 1
ATOM 669 C C . GLN A 1 84 ? 0.814 24.875 10.672 1 98.75 84 GLN A C 1
ATOM 671 O O . GLN A 1 84 ? 1.408 25.109 9.617 1 98.75 84 GLN A O 1
ATOM 676 N N . ALA A 1 85 ? 0.644 23.641 11.156 1 98.81 85 ALA A N 1
ATOM 677 C CA . ALA A 1 85 ? 1.09 22.484 10.398 1 98.81 85 ALA A CA 1
ATOM 678 C C . ALA A 1 85 ? 0.281 22.312 9.117 1 98.81 85 ALA A C 1
ATOM 680 O O . ALA A 1 85 ? 0.844 22.062 8.047 1 98.81 85 ALA A O 1
ATOM 681 N N . ARG A 1 86 ? -1.033 22.484 9.234 1 98.88 86 ARG A N 1
ATOM 682 C CA . ARG A 1 86 ? -1.895 22.406 8.062 1 98.88 86 ARG A CA 1
ATOM 683 C C . ARG A 1 86 ? -1.566 23.516 7.07 1 98.88 86 ARG A C 1
ATOM 685 O O . ARG A 1 86 ? -1.515 23.281 5.859 1 98.88 86 ARG A O 1
ATOM 692 N N . GLN A 1 87 ? -1.384 24.734 7.602 1 98.81 87 GLN A N 1
ATOM 693 C CA . GLN A 1 87 ? -1.047 25.875 6.746 1 98.81 87 GLN A CA 1
ATOM 694 C C . GLN A 1 87 ? 0.269 25.625 6.012 1 98.81 87 GLN A C 1
ATOM 696 O O . GLN A 1 87 ? 0.394 25.969 4.828 1 98.81 87 GLN A O 1
ATOM 701 N N . HIS A 1 88 ? 1.264 25.094 6.707 1 98.88 88 HIS A N 1
ATOM 702 C CA . HIS A 1 88 ? 2.549 24.797 6.082 1 98.88 88 HIS A CA 1
ATOM 703 C C . HIS A 1 88 ? 2.383 23.844 4.902 1 98.88 88 HIS A C 1
ATOM 705 O O . HIS A 1 88 ? 2.947 24.078 3.828 1 98.88 88 HIS A O 1
ATOM 711 N N . MET A 1 89 ? 1.63 22.734 5.121 1 98.81 89 MET A N 1
ATOM 712 C CA . MET A 1 89 ? 1.365 21.766 4.062 1 98.81 89 MET A CA 1
ATOM 713 C C . MET A 1 89 ? 0.704 22.438 2.863 1 98.81 89 MET A C 1
ATOM 715 O O . MET A 1 89 ? 1.126 22.234 1.723 1 98.81 89 MET A O 1
ATOM 719 N N . LEU A 1 90 ? -0.307 23.281 3.1 1 98.75 90 LEU A N 1
ATOM 720 C CA . LEU A 1 90 ? -1.049 23.938 2.027 1 98.75 90 LEU A CA 1
ATOM 721 C C . LEU A 1 90 ? -0.174 24.953 1.306 1 98.75 90 LEU A C 1
ATOM 723 O O . LEU A 1 90 ? -0.338 25.172 0.105 1 98.75 90 LEU A O 1
ATOM 727 N N . ASP A 1 91 ? 0.786 25.578 2.016 1 98.69 91 ASP A N 1
ATOM 728 C CA . ASP A 1 91 ? 1.738 26.5 1.39 1 98.69 91 ASP A CA 1
ATOM 729 C C . ASP A 1 91 ? 2.68 25.75 0.449 1 98.69 91 ASP A C 1
ATOM 731 O O . ASP A 1 91 ? 3.088 26.281 -0.584 1 98.69 91 ASP A O 1
ATOM 735 N N . GLU A 1 92 ? 3.027 24.516 0.824 1 98.06 92 GLU A N 1
ATOM 736 C CA . GLU A 1 92 ? 3.908 23.703 0.001 1 98.06 92 GLU A CA 1
ATOM 737 C C . GLU A 1 92 ? 3.174 23.156 -1.218 1 98.06 92 GLU A C 1
ATOM 739 O O . GLU A 1 92 ? 3.789 22.875 -2.248 1 98.06 92 GLU A O 1
ATOM 744 N N . TYR A 1 93 ? 1.894 22.953 -1.07 1 98.38 93 TYR A N 1
ATOM 745 C CA . TYR A 1 93 ? 1.06 22.406 -2.139 1 98.38 93 TYR A CA 1
ATOM 746 C C . TYR A 1 93 ? -0.136 23.312 -2.408 1 98.38 93 TYR A C 1
ATOM 748 O O . TYR A 1 93 ? -1.274 22.969 -2.094 1 98.38 93 TYR A O 1
ATOM 756 N N . PRO A 1 94 ? 0.093 24.422 -3.182 1 98 94 PRO A N 1
ATOM 757 C CA . PRO A 1 94 ? -0.957 25.422 -3.369 1 98 94 PRO A CA 1
ATOM 758 C C . PRO A 1 94 ? -2.166 24.875 -4.125 1 98 94 PRO A C 1
ATOM 760 O O . PRO A 1 94 ? -3.283 25.375 -3.945 1 98 94 PRO A O 1
ATOM 763 N N . ASN A 1 95 ? -2.004 23.875 -5.004 1 96.75 95 ASN A N 1
ATOM 764 C CA . ASN A 1 95 ? -3.123 23.266 -5.723 1 96.75 95 ASN A CA 1
ATOM 765 C C . ASN A 1 95 ? -4.156 22.688 -4.762 1 96.75 95 ASN A C 1
ATOM 767 O O . ASN A 1 95 ? -5.332 22.562 -5.109 1 96.75 95 ASN A O 1
ATOM 771 N N . LEU A 1 96 ? -3.752 22.328 -3.52 1 97.62 96 LEU A N 1
ATOM 772 C CA . LEU A 1 96 ? -4.652 21.766 -2.516 1 97.62 96 LEU A CA 1
ATOM 773 C C . LEU A 1 96 ? -5.594 22.844 -1.975 1 97.62 96 LEU A C 1
ATOM 775 O O . LEU A 1 96 ? -6.621 22.516 -1.375 1 97.62 96 LEU A O 1
ATOM 779 N N . LYS A 1 97 ? -5.293 24.062 -2.145 1 97.5 97 LYS A N 1
ATOM 780 C CA . LYS A 1 97 ? -6.07 25.172 -1.578 1 97.5 97 LYS A CA 1
ATOM 781 C C . LYS A 1 97 ? -7.414 25.312 -2.285 1 97.5 97 LYS A C 1
ATOM 783 O O . LYS A 1 97 ? -8.32 25.984 -1.785 1 97.5 97 LYS A O 1
ATOM 788 N N . ASN A 1 98 ? -7.562 24.688 -3.375 1 96.38 98 ASN A N 1
ATOM 789 C CA . ASN A 1 98 ? -8.859 24.625 -4.039 1 96.38 98 ASN A CA 1
ATOM 790 C C . ASN A 1 98 ? -9.828 23.719 -3.289 1 96.38 98 ASN A C 1
ATOM 792 O O . ASN A 1 98 ? -11.047 23.859 -3.41 1 96.38 98 ASN A O 1
ATOM 796 N N . MET A 1 99 ? -9.297 22.781 -2.508 1 96.06 99 MET A N 1
ATOM 797 C CA . MET A 1 99 ? -10.109 21.75 -1.883 1 96.06 99 MET A CA 1
ATOM 798 C C . MET A 1 99 ? -10.062 21.859 -0.363 1 96.06 99 MET A C 1
ATOM 800 O O . MET A 1 99 ? -10.953 21.344 0.329 1 96.06 99 MET A O 1
ATOM 804 N N . TYR A 1 100 ? -9.039 22.547 0.119 1 98.31 100 TYR A N 1
ATOM 805 C CA . TYR A 1 100 ? -8.797 22.562 1.558 1 98.31 100 TYR A CA 1
ATOM 806 C C . TYR A 1 100 ? -8.438 23.953 2.033 1 98.31 100 TYR A C 1
ATOM 808 O O . TYR A 1 100 ? -7.875 24.75 1.272 1 98.31 100 TYR A O 1
ATOM 816 N N . ALA A 1 101 ? -8.773 24.281 3.33 1 98.5 101 ALA A N 1
ATOM 817 C CA . ALA A 1 101 ? -8.219 25.359 4.121 1 98.5 101 ALA A CA 1
ATOM 818 C C . ALA A 1 101 ? -7.676 24.859 5.457 1 98.5 101 ALA A C 1
ATOM 820 O O . ALA A 1 101 ? -8.102 23.812 5.941 1 98.5 101 ALA A O 1
ATOM 821 N N . ALA A 1 102 ? -6.793 25.562 5.996 1 98.31 102 ALA A N 1
ATOM 822 C CA . ALA A 1 102 ? -6.102 25.125 7.207 1 98.31 102 ALA A CA 1
ATOM 823 C C . ALA A 1 102 ? -7.078 24.984 8.375 1 98.31 102 ALA A C 1
ATOM 825 O O . ALA A 1 102 ? -6.836 24.219 9.305 1 98.31 102 ALA A O 1
ATOM 826 N N . ASP A 1 103 ? -8.172 25.719 8.297 1 98 103 ASP A N 1
ATOM 827 C CA . ASP A 1 103 ? -9.117 25.719 9.406 1 98 103 ASP A CA 1
ATOM 828 C C . ASP A 1 103 ? -10.508 25.281 8.945 1 98 103 ASP A C 1
ATOM 830 O O . ASP A 1 103 ? -11.516 25.703 9.516 1 98 103 ASP A O 1
ATOM 834 N N . ASP A 1 104 ? -10.633 24.453 7.977 1 98.19 104 ASP A N 1
ATOM 835 C CA . ASP A 1 104 ? -11.922 24.094 7.379 1 98.19 104 ASP A CA 1
ATOM 836 C C . ASP A 1 104 ? -12.523 22.875 8.055 1 98.19 104 ASP A C 1
ATOM 838 O O . ASP A 1 104 ? -13.633 22.453 7.719 1 98.19 104 ASP A O 1
ATOM 842 N N . GLY A 1 105 ? -11.766 22.266 8.969 1 98 105 GLY A N 1
ATOM 843 C CA . GLY A 1 105 ? -12.234 21.062 9.641 1 98 105 GLY A CA 1
ATOM 844 C C . GLY A 1 105 ? -12.07 19.812 8.805 1 98 105 GLY A C 1
ATOM 845 O O . GLY A 1 105 ? -12.359 18.703 9.273 1 98 105 GLY A O 1
ATOM 846 N N . ASN A 1 106 ? -11.586 19.922 7.621 1 98.5 106 ASN A N 1
ATOM 847 C CA . ASN A 1 106 ? -11.414 18.781 6.734 1 98.5 106 ASN A CA 1
ATOM 848 C C . ASN A 1 106 ? -9.945 18.516 6.43 1 98.5 106 ASN A C 1
ATOM 850 O O . ASN A 1 106 ? -9.531 17.359 6.266 1 98.5 106 ASN A O 1
ATOM 854 N N . CYS A 1 107 ? -9.109 19.594 6.367 1 98.69 107 CYS A N 1
ATOM 855 C CA . CYS A 1 107 ? -7.684 19.406 6.105 1 98.69 107 CYS A CA 1
ATOM 856 C C . CYS A 1 107 ? -6.988 18.766 7.297 1 98.69 107 CYS A C 1
ATOM 858 O O . CYS A 1 107 ? -7.016 19.297 8.406 1 98.69 107 CYS A O 1
ATOM 860 N N . GLU A 1 108 ? -6.453 17.562 7.086 1 98.81 108 GLU A N 1
ATOM 861 C CA . GLU A 1 108 ? -5.699 16.875 8.133 1 98.81 108 GLU A CA 1
ATOM 862 C C . GLU A 1 108 ? -4.25 16.656 7.711 1 98.81 108 GLU A C 1
ATOM 864 O O . GLU A 1 108 ? -3.971 16.344 6.551 1 98.81 108 GLU A O 1
ATOM 869 N N . VAL A 1 109 ? -3.326 16.797 8.586 1 98.94 109 VAL A N 1
ATOM 870 C CA . VAL A 1 109 ? -1.929 16.438 8.391 1 98.94 109 VAL A CA 1
ATOM 871 C C . VAL A 1 109 ? -1.486 15.477 9.5 1 98.94 109 VAL A C 1
ATOM 873 O O . VAL A 1 109 ? -1.966 15.57 10.633 1 98.94 109 VAL A O 1
ATOM 876 N N . LEU A 1 110 ? -0.699 14.531 9.141 1 98.94 110 LEU A N 1
ATOM 877 C CA . LEU A 1 110 ? -0.148 13.539 10.055 1 98.94 110 LEU A CA 1
ATOM 878 C C . LEU A 1 110 ? 1.362 13.422 9.883 1 98.94 110 LEU A C 1
ATOM 880 O O . LEU A 1 110 ? 1.863 13.414 8.758 1 98.94 110 LEU A O 1
ATOM 884 N N . TYR A 1 111 ? 2.125 13.422 10.914 1 98.88 111 TYR A N 1
ATOM 885 C CA . TYR A 1 111 ? 3.555 13.164 10.781 1 98.88 111 TYR A CA 1
ATOM 886 C C . TYR A 1 111 ? 3.873 11.695 11.078 1 98.88 111 TYR A C 1
ATOM 888 O O . TYR A 1 111 ? 3.121 11.023 11.781 1 98.88 111 TYR A O 1
ATOM 896 N N . LEU A 1 112 ? 4.938 11.188 10.523 1 98.88 112 LEU A N 1
ATOM 897 C CA . LEU A 1 112 ? 5.387 9.805 10.656 1 98.88 112 LEU A CA 1
ATOM 898 C C . LEU A 1 112 ? 6.355 9.656 11.82 1 98.88 112 LEU A C 1
ATOM 900 O O . LEU A 1 112 ? 7.492 10.125 11.758 1 98.88 112 LEU A O 1
ATOM 904 N N . LYS A 1 113 ? 5.84 9.031 12.82 1 98.69 113 LYS A N 1
ATOM 905 C CA . LYS A 1 113 ? 6.625 8.828 14.031 1 98.69 113 LYS A CA 1
ATOM 906 C C . LYS A 1 113 ? 7.281 7.449 14.031 1 98.69 113 LYS A C 1
ATOM 908 O O . LYS A 1 113 ? 6.723 6.488 13.5 1 98.69 113 LYS A O 1
ATOM 913 N N . ASP A 1 114 ? 8.57 7.336 14.641 1 98.56 114 ASP A N 1
ATOM 914 C CA . ASP A 1 114 ? 9.297 6.082 14.789 1 98.56 114 ASP A CA 1
ATOM 915 C C . ASP A 1 114 ? 9.445 5.371 13.445 1 98.56 114 ASP A C 1
ATOM 917 O O . ASP A 1 114 ? 9.172 4.172 13.344 1 98.56 114 ASP A O 1
ATOM 921 N N . ALA A 1 115 ? 9.836 6.145 12.445 1 98.81 115 ALA A N 1
ATOM 922 C CA . ALA A 1 115 ? 9.867 5.633 11.078 1 98.81 115 ALA A CA 1
ATOM 923 C C . ALA A 1 115 ? 11.164 4.875 10.797 1 98.81 115 ALA A C 1
ATOM 925 O O . ALA A 1 115 ? 12.234 5.297 11.234 1 98.81 115 ALA A O 1
ATOM 926 N N . THR A 1 116 ? 11.078 3.773 10.188 1 98.88 116 THR A N 1
ATOM 927 C CA . THR A 1 116 ? 12.188 3.064 9.555 1 98.88 116 THR A CA 1
ATOM 928 C C . THR A 1 116 ? 12 2.998 8.047 1 98.88 116 THR A C 1
ATOM 930 O O . THR A 1 116 ? 11.039 2.4 7.559 1 98.88 116 THR A O 1
ATOM 933 N N . ALA A 1 117 ? 12.867 3.652 7.352 1 98.88 117 ALA A N 1
ATOM 934 C CA . ALA A 1 117 ? 12.867 3.619 5.891 1 98.88 117 ALA A CA 1
ATOM 935 C C . ALA A 1 117 ? 13.969 2.705 5.363 1 98.88 117 ALA A C 1
ATOM 937 O O . ALA A 1 117 ? 15.102 2.75 5.844 1 98.88 117 ALA A O 1
ATOM 938 N N . THR A 1 118 ? 13.656 1.875 4.5 1 98.81 118 THR A N 1
ATOM 939 C CA . THR A 1 118 ? 14.633 1.028 3.826 1 98.81 118 THR A CA 1
ATOM 940 C C . THR A 1 118 ? 14.609 1.265 2.318 1 98.81 118 THR A C 1
ATOM 942 O O . THR A 1 118 ? 13.547 1.197 1.692 1 98.81 118 THR A O 1
ATOM 945 N N . ILE A 1 119 ? 15.695 1.597 1.742 1 98.19 119 ILE A N 1
ATOM 946 C CA . ILE A 1 119 ? 15.859 1.735 0.299 1 98.19 119 ILE A CA 1
ATOM 947 C C . ILE A 1 119 ? 16.5 0.474 -0.272 1 98.19 119 ILE A C 1
ATOM 949 O O . ILE A 1 119 ? 17.562 0.046 0.194 1 98.19 119 ILE A O 1
ATOM 953 N N . TYR A 1 120 ? 15.82 -0.047 -1.247 1 98.06 120 TYR A N 1
ATOM 954 C CA . TYR A 1 120 ? 16.25 -1.303 -1.854 1 98.06 120 TYR A CA 1
ATOM 955 C C . TYR A 1 120 ? 16.719 -1.085 -3.287 1 98.06 120 TYR A C 1
ATOM 957 O O . TYR A 1 120 ? 16.328 -0.106 -3.932 1 98.06 120 TYR A O 1
ATOM 965 N N . SER A 1 121 ? 17.609 -1.943 -3.709 1 94.88 121 SER A N 1
ATOM 966 C CA . SER A 1 121 ? 18 -2.098 -5.109 1 94.88 121 SER A CA 1
ATOM 967 C C . SER A 1 121 ? 18.328 -3.549 -5.43 1 94.88 121 SER A C 1
ATOM 969 O O . SER A 1 121 ? 18.422 -4.387 -4.531 1 94.88 121 SER A O 1
ATOM 971 N N . PHE A 1 122 ? 18.391 -3.875 -6.695 1 90.06 122 PHE A N 1
ATOM 972 C CA . PHE A 1 122 ? 18.703 -5.238 -7.09 1 90.06 122 PHE A CA 1
ATOM 973 C C . PHE A 1 122 ? 20.203 -5.504 -6.949 1 90.06 122 PHE A C 1
ATOM 975 O O . PHE A 1 122 ? 20.641 -6.66 -6.914 1 90.06 122 PHE A O 1
ATOM 982 N N . THR A 1 123 ? 20.984 -4.504 -6.805 1 91.12 123 THR A N 1
ATOM 983 C CA . THR A 1 123 ? 22.438 -4.684 -6.934 1 91.12 123 THR A CA 1
ATOM 984 C C . THR A 1 123 ? 23.141 -4.305 -5.637 1 91.12 123 THR A C 1
ATOM 986 O O . THR A 1 123 ? 24.234 -4.797 -5.355 1 91.12 123 THR A O 1
ATOM 989 N N . GLU A 1 124 ? 22.562 -3.479 -4.863 1 93.44 124 GLU A N 1
ATOM 990 C CA . GLU A 1 124 ? 23.203 -3.002 -3.641 1 93.44 124 GLU A CA 1
ATOM 991 C C . GLU A 1 124 ? 22.469 -3.512 -2.402 1 93.44 124 GLU A C 1
ATOM 993 O O . GLU A 1 124 ? 21.297 -3.877 -2.477 1 93.44 124 GLU A O 1
ATOM 998 N N . LYS A 1 125 ? 23.203 -3.551 -1.254 1 96.5 125 LYS A N 1
ATOM 999 C CA . LYS A 1 125 ? 22.547 -3.855 0.02 1 96.5 125 LYS A CA 1
ATOM 1000 C C . LYS A 1 125 ? 21.531 -2.787 0.388 1 96.5 125 LYS A C 1
ATOM 1002 O O . LYS A 1 125 ? 21.75 -1.6 0.135 1 96.5 125 LYS A O 1
ATOM 1007 N N . PRO A 1 126 ? 20.516 -3.188 1.047 1 97.94 126 PRO A N 1
ATOM 1008 C CA . PRO A 1 126 ? 19.516 -2.199 1.466 1 97.94 126 PRO A CA 1
ATOM 1009 C C . PRO A 1 126 ? 20.078 -1.146 2.412 1 97.94 126 PRO A C 1
ATOM 1011 O O . PRO A 1 126 ? 20.922 -1.465 3.264 1 97.94 126 PRO A O 1
ATOM 1014 N N . LYS A 1 127 ? 19.703 0.075 2.182 1 97.81 127 LYS A N 1
ATOM 1015 C CA . LYS A 1 127 ? 20.047 1.173 3.078 1 97.81 127 LYS A CA 1
ATOM 1016 C C . LYS A 1 127 ? 18.922 1.464 4.059 1 97.81 127 LYS A C 1
ATOM 1018 O O . LYS A 1 127 ? 17.781 1.741 3.645 1 97.81 127 LYS A O 1
ATOM 1023 N N . ILE A 1 128 ? 19.25 1.426 5.379 1 98.56 128 ILE A N 1
ATOM 1024 C CA . ILE A 1 128 ? 18.234 1.622 6.41 1 98.56 128 ILE A CA 1
ATOM 1025 C C . ILE A 1 128 ? 18.406 3.002 7.039 1 98.56 128 ILE A C 1
ATOM 1027 O O . ILE A 1 128 ? 19.516 3.387 7.422 1 98.56 128 ILE A O 1
ATOM 1031 N N . ILE A 1 129 ? 17.312 3.777 7.129 1 98.62 129 ILE A N 1
ATOM 1032 C CA . ILE A 1 129 ? 17.281 5.109 7.719 1 98.62 129 ILE A CA 1
ATOM 1033 C C . ILE A 1 129 ? 16.203 5.164 8.797 1 98.62 129 ILE A C 1
ATOM 1035 O O . ILE A 1 129 ? 15.039 4.844 8.539 1 98.62 129 ILE A O 1
ATOM 1039 N N . ASN A 1 130 ? 16.625 5.559 9.977 1 98.31 130 ASN A N 1
ATOM 1040 C CA . ASN A 1 130 ? 15.664 5.734 11.07 1 98.31 130 ASN A CA 1
ATOM 1041 C C . ASN A 1 130 ? 15.477 7.211 11.414 1 98.31 130 ASN A C 1
ATOM 1043 O O . ASN A 1 130 ? 16.438 7.98 11.406 1 98.31 130 ASN A O 1
ATOM 1047 N N . PHE A 1 131 ? 14.312 7.492 11.75 1 97.31 131 PHE A N 1
ATOM 1048 C CA . PHE A 1 131 ? 14.055 8.867 12.164 1 97.31 131 PHE A CA 1
ATOM 1049 C C . PHE A 1 131 ? 12.734 8.961 12.922 1 97.31 131 PHE A C 1
ATOM 1051 O O . PHE A 1 131 ? 11.914 8.039 12.875 1 97.31 131 PHE A O 1
ATOM 1058 N N . MET B 1 1 ? -12.344 -8.805 -16.094 1 95.38 1 MET B N 1
ATOM 1059 C CA . MET B 1 1 ? -11.023 -9.242 -15.664 1 95.38 1 MET B CA 1
ATOM 1060 C C . MET B 1 1 ? -9.961 -8.852 -16.688 1 95.38 1 MET B C 1
ATOM 1062 O O . MET B 1 1 ? -8.906 -8.328 -16.328 1 95.38 1 MET B O 1
ATOM 1066 N N . ASN B 1 2 ? -10.195 -8.875 -18.016 1 96.94 2 ASN B N 1
ATOM 1067 C CA . ASN B 1 2 ? -9.203 -8.57 -19.047 1 96.94 2 ASN B CA 1
ATOM 1068 C C . ASN B 1 2 ? -8.797 -7.102 -19.016 1 96.94 2 ASN B C 1
ATOM 1070 O O . ASN B 1 2 ? -7.629 -6.773 -19.25 1 96.94 2 ASN B O 1
ATOM 1074 N N . GLU B 1 3 ? -9.734 -6.285 -18.75 1 97.12 3 GLU B N 1
ATOM 1075 C CA . GLU B 1 3 ? -9.422 -4.863 -18.656 1 97.12 3 GLU B CA 1
ATOM 1076 C C . GLU B 1 3 ? -8.461 -4.59 -17.5 1 97.12 3 GLU B C 1
ATOM 1078 O O . GLU B 1 3 ? -7.523 -3.797 -17.641 1 97.12 3 GLU B O 1
ATOM 1083 N N . VAL B 1 4 ? -8.711 -5.246 -16.375 1 98.31 4 VAL B N 1
ATOM 1084 C CA . VAL B 1 4 ? -7.852 -5.109 -15.203 1 98.31 4 VAL B CA 1
ATOM 1085 C C . VAL B 1 4 ? -6.461 -5.668 -15.508 1 98.31 4 VAL B C 1
ATOM 1087 O O . VAL B 1 4 ? -5.449 -5.031 -15.203 1 98.31 4 VAL B O 1
ATOM 1090 N N . TYR B 1 5 ? -6.441 -6.809 -16.172 1 98.69 5 TYR B N 1
ATOM 1091 C CA . TYR B 1 5 ? -5.184 -7.418 -16.594 1 98.69 5 TYR B CA 1
ATOM 1092 C C . TYR B 1 5 ? -4.383 -6.469 -17.469 1 98.69 5 TYR B C 1
ATOM 1094 O O . TYR B 1 5 ? -3.197 -6.23 -17.219 1 98.69 5 TYR B O 1
ATOM 1102 N N . ASN B 1 6 ? -5.02 -5.914 -18.5 1 97.69 6 ASN B N 1
ATOM 1103 C CA . ASN B 1 6 ? -4.34 -5.031 -19.438 1 97.69 6 ASN B CA 1
ATOM 1104 C C . ASN B 1 6 ? -3.832 -3.766 -18.75 1 97.69 6 ASN B C 1
ATOM 1106 O O . ASN B 1 6 ? -2.748 -3.275 -19.062 1 97.69 6 ASN B O 1
ATOM 1110 N N . TYR B 1 7 ? -4.66 -3.26 -17.844 1 97.56 7 TYR B N 1
ATOM 1111 C CA . TYR B 1 7 ? -4.285 -2.072 -17.094 1 97.56 7 TYR B CA 1
ATOM 1112 C C . TYR B 1 7 ? -2.99 -2.305 -16.312 1 97.56 7 TYR B C 1
ATOM 1114 O O . TYR B 1 7 ? -2.045 -1.522 -16.438 1 97.56 7 TYR B O 1
ATOM 1122 N N . LEU B 1 8 ? -2.934 -3.426 -15.539 1 98.06 8 LEU B N 1
ATOM 1123 C CA . LEU B 1 8 ? -1.775 -3.727 -14.703 1 98.06 8 LEU B CA 1
ATOM 1124 C C . LEU B 1 8 ? -0.566 -4.086 -15.562 1 98.06 8 LEU B C 1
ATOM 1126 O O . LEU B 1 8 ? 0.562 -3.705 -15.242 1 98.06 8 LEU B O 1
ATOM 1130 N N . LYS B 1 9 ? -0.833 -4.812 -16.641 1 97.19 9 LYS B N 1
ATOM 1131 C CA . LYS B 1 9 ? 0.242 -5.211 -17.547 1 97.19 9 LYS B CA 1
ATOM 1132 C C . LYS B 1 9 ? 0.908 -3.99 -18.172 1 97.19 9 LYS B C 1
ATOM 1134 O O . LYS B 1 9 ? 2.133 -3.941 -18.312 1 97.19 9 LYS B O 1
ATOM 1139 N N . ASP B 1 10 ? 0.164 -3.053 -18.562 1 96.5 10 ASP B N 1
ATOM 1140 C CA . ASP B 1 10 ? 0.653 -1.842 -19.219 1 96.5 10 ASP B CA 1
ATOM 1141 C C . ASP B 1 10 ? 1.492 -1.002 -18.266 1 96.5 10 ASP B C 1
ATOM 1143 O O . ASP B 1 10 ? 2.488 -0.398 -18.672 1 96.5 10 ASP B O 1
ATOM 1147 N N . ILE B 1 11 ? 1.124 -0.964 -17.016 1 95.25 11 ILE B N 1
ATOM 1148 C CA . ILE B 1 11 ? 1.811 -0.144 -16.031 1 95.25 11 ILE B CA 1
ATOM 1149 C C . ILE B 1 11 ? 3.119 -0.816 -15.625 1 95.25 11 ILE B C 1
ATOM 1151 O O . ILE B 1 11 ? 4.113 -0.138 -15.344 1 95.25 11 ILE B O 1
ATOM 1155 N N . GLY B 1 12 ? 3.078 -2.102 -15.539 1 95.38 12 GLY B N 1
ATOM 1156 C CA . GLY B 1 12 ? 4.289 -2.857 -15.258 1 95.38 12 GLY B CA 1
ATOM 1157 C C . GLY B 1 12 ? 4.543 -3.053 -13.781 1 95.38 12 GLY B C 1
ATOM 1158 O O . GLY B 1 12 ? 4.93 -4.141 -13.344 1 95.38 12 GLY B O 1
ATOM 1159 N N . THR B 1 13 ? 4.344 -1.988 -12.977 1 97.06 13 THR B N 1
ATOM 1160 C CA . THR B 1 13 ? 4.562 -2.09 -11.539 1 97.06 13 THR B CA 1
ATOM 1161 C C . THR B 1 13 ? 3.311 -1.676 -10.773 1 97.06 13 THR B C 1
ATOM 1163 O O . THR B 1 13 ? 2.695 -0.653 -11.078 1 97.06 13 THR B O 1
ATOM 1166 N N . TYR B 1 14 ? 2.852 -2.533 -9.883 1 98.56 14 TYR B N 1
ATOM 1167 C CA . TYR B 1 14 ? 1.761 -2.217 -8.969 1 98.56 14 TYR B CA 1
ATOM 1168 C C . TYR B 1 14 ? 2.164 -2.492 -7.527 1 98.56 14 TYR B C 1
ATOM 1170 O O . TYR B 1 14 ? 3.232 -3.053 -7.27 1 98.56 14 TYR B O 1
ATOM 1178 N N . TYR B 1 15 ? 1.35 -2.07 -6.551 1 98.94 15 TYR B N 1
ATOM 1179 C CA . TYR B 1 15 ? 1.688 -2.152 -5.133 1 98.94 15 TYR B CA 1
ATOM 1180 C C . TYR B 1 15 ? 0.673 -3 -4.379 1 98.94 15 TYR B C 1
ATOM 1182 O O . TYR B 1 15 ? -0.525 -2.711 -4.398 1 98.94 15 TYR B O 1
ATOM 1190 N N . LEU B 1 16 ? 1.187 -4.051 -3.744 1 99 16 LEU B N 1
ATOM 1191 C CA . LEU B 1 16 ? 0.354 -5.016 -3.035 1 99 16 LEU B CA 1
ATOM 1192 C C . LEU B 1 16 ? 0.421 -4.789 -1.529 1 99 16 LEU B C 1
ATOM 1194 O O . LEU B 1 16 ? 1.506 -4.805 -0.943 1 99 16 LEU B O 1
ATOM 1198 N N . ALA B 1 17 ? -0.748 -4.555 -0.945 1 98.94 17 ALA B N 1
ATOM 1199 C CA . ALA B 1 17 ? -0.848 -4.418 0.505 1 98.94 17 ALA B CA 1
ATOM 1200 C C . ALA B 1 17 ? -1.325 -5.715 1.148 1 98.94 17 ALA B C 1
ATOM 1202 O O . ALA B 1 17 ? -2.25 -6.359 0.649 1 98.94 17 ALA B O 1
ATOM 1203 N N . THR B 1 18 ? -0.673 -6.152 2.17 1 98.94 18 THR B N 1
ATOM 1204 C CA . THR B 1 18 ? -1.027 -7.27 3.037 1 98.94 18 THR B CA 1
ATOM 1205 C C . THR B 1 18 ? -1.001 -6.848 4.504 1 98.94 18 THR B C 1
ATOM 1207 O O . THR B 1 18 ? -0.728 -5.688 4.812 1 98.94 18 THR B O 1
ATOM 1210 N N . SER B 1 19 ? -1.397 -7.754 5.391 1 98.75 19 SER B N 1
ATOM 1211 C CA . SER B 1 19 ? -1.365 -7.488 6.824 1 98.75 19 SER B CA 1
ATOM 1212 C C . SER B 1 19 ? -0.446 -8.461 7.551 1 98.75 19 SER B C 1
ATOM 1214 O O . SER B 1 19 ? -0.518 -9.672 7.324 1 98.75 19 SER B O 1
ATOM 1216 N N . GLU B 1 20 ? 0.461 -8.016 8.32 1 98.62 20 GLU B N 1
ATOM 1217 C CA . GLU B 1 20 ? 1.215 -8.773 9.305 1 98.62 20 GLU B CA 1
ATOM 1218 C C . GLU B 1 20 ? 0.717 -8.484 10.719 1 98.62 20 GLU B C 1
ATOM 1220 O O . GLU B 1 20 ? 1.217 -7.578 11.391 1 98.62 20 GLU B O 1
ATOM 1225 N N . GLY B 1 21 ? -0.293 -9.281 11.258 1 97.44 21 GLY B N 1
ATOM 1226 C CA . GLY B 1 21 ? -1.042 -8.844 12.43 1 97.44 21 GLY B CA 1
ATOM 1227 C C . GLY B 1 21 ? -1.761 -7.527 12.219 1 97.44 21 GLY B C 1
ATOM 1228 O O . GLY B 1 21 ? -2.529 -7.379 11.266 1 97.44 21 GLY B O 1
ATOM 1229 N N . ASP B 1 22 ? -1.426 -6.574 13.055 1 97.94 22 ASP B N 1
ATOM 1230 C CA . ASP B 1 22 ? -2.076 -5.273 12.898 1 97.94 22 ASP B CA 1
ATOM 1231 C C . ASP B 1 22 ? -1.198 -4.312 12.102 1 97.94 22 ASP B C 1
ATOM 1233 O O . ASP B 1 22 ? -1.536 -3.139 11.945 1 97.94 22 ASP B O 1
ATOM 1237 N N . GLN B 1 23 ? -0.025 -4.762 11.555 1 98.81 23 GLN B N 1
ATOM 1238 C CA . GLN B 1 23 ? 0.858 -3.945 10.727 1 98.81 23 GLN B CA 1
ATOM 1239 C C . GLN B 1 23 ? 0.542 -4.125 9.242 1 98.81 23 GLN B C 1
ATOM 1241 O O . GLN B 1 23 ? 0.756 -5.199 8.68 1 98.81 23 GLN B O 1
ATOM 1246 N N . PRO B 1 24 ? -0.008 -3.051 8.586 1 98.88 24 PRO B N 1
ATOM 1247 C CA . PRO B 1 24 ? -0.099 -3.131 7.129 1 98.88 24 PRO B CA 1
ATOM 1248 C C . PRO B 1 24 ? 1.27 -3.131 6.453 1 98.88 24 PRO B C 1
ATOM 1250 O O . PRO B 1 24 ? 2.199 -2.477 6.934 1 98.88 24 PRO B O 1
ATOM 1253 N N . ARG B 1 25 ? 1.438 -3.893 5.445 1 98.94 25 ARG B N 1
ATOM 1254 C CA . ARG B 1 25 ? 2.627 -3.975 4.605 1 98.94 25 ARG B CA 1
ATOM 1255 C C . ARG B 1 25 ? 2.299 -3.633 3.154 1 98.94 25 ARG B C 1
ATOM 1257 O O . ARG B 1 25 ? 1.177 -3.865 2.695 1 98.94 25 ARG B O 1
ATOM 1264 N N . VAL B 1 26 ? 3.238 -3.062 2.43 1 98.94 26 VAL B N 1
ATOM 1265 C CA . VAL B 1 26 ? 3.043 -2.771 1.014 1 98.94 26 VAL B CA 1
ATOM 1266 C C . VAL B 1 26 ? 4.375 -2.863 0.278 1 98.94 26 VAL B C 1
ATOM 1268 O O . VAL B 1 26 ? 5.41 -2.439 0.799 1 98.94 26 VAL B O 1
ATOM 1271 N N . ARG B 1 27 ? 4.391 -3.479 -0.892 1 98.88 27 ARG B N 1
ATOM 1272 C CA . ARG B 1 27 ? 5.594 -3.631 -1.705 1 98.88 27 ARG B CA 1
ATOM 1273 C C . ARG B 1 27 ? 5.25 -3.643 -3.191 1 98.88 27 ARG B C 1
ATOM 1275 O O . ARG B 1 27 ? 4.113 -3.928 -3.568 1 98.88 27 ARG B O 1
ATOM 1282 N N . PRO B 1 28 ? 6.207 -3.336 -3.977 1 98.38 28 PRO B N 1
ATOM 1283 C CA . PRO B 1 28 ? 5.969 -3.379 -5.422 1 98.38 28 PRO B CA 1
ATOM 1284 C C . PRO B 1 28 ? 5.988 -4.797 -5.98 1 98.38 28 PRO B C 1
ATOM 1286 O O . PRO B 1 28 ? 6.773 -5.633 -5.523 1 98.38 28 PRO B O 1
ATOM 1289 N N . PHE B 1 29 ? 5.137 -5.059 -6.918 1 98.38 29 PHE B N 1
ATOM 1290 C CA . PHE B 1 29 ? 5.074 -6.273 -7.723 1 98.38 29 PHE B CA 1
ATOM 1291 C C . PHE B 1 29 ? 5.16 -5.941 -9.211 1 98.38 29 PHE B C 1
ATOM 1293 O O . PHE B 1 29 ? 4.766 -4.852 -9.633 1 98.38 29 PHE B O 1
ATOM 1300 N N . GLY B 1 30 ? 5.629 -6.926 -9.992 1 97.38 30 GLY B N 1
ATOM 1301 C CA . GLY B 1 30 ? 5.762 -6.695 -11.422 1 97.38 30 GLY B CA 1
ATOM 1302 C C . GLY B 1 30 ? 5.148 -7.801 -12.258 1 97.38 30 GLY B C 1
ATOM 1303 O O . GLY B 1 30 ? 5.211 -7.758 -13.492 1 97.38 30 GLY B O 1
ATOM 1304 N N . THR B 1 31 ? 4.609 -8.805 -11.656 1 98.38 31 THR B N 1
ATOM 1305 C CA . THR B 1 31 ? 4.055 -9.938 -12.398 1 98.38 31 THR B CA 1
ATOM 1306 C C . THR B 1 31 ? 2.531 -9.938 -12.328 1 98.38 31 THR B C 1
ATOM 1308 O O . THR B 1 31 ? 1.955 -9.68 -11.266 1 98.38 31 THR B O 1
ATOM 1311 N N . ILE B 1 32 ? 1.893 -10.156 -13.438 1 98.81 32 ILE B N 1
ATOM 1312 C CA . ILE B 1 32 ? 0.45 -10.352 -13.539 1 98.81 32 ILE B CA 1
ATOM 1313 C C . ILE B 1 32 ? 0.132 -11.266 -14.719 1 98.81 32 ILE B C 1
ATOM 1315 O O . ILE B 1 32 ? 0.683 -11.094 -15.805 1 98.81 32 ILE B O 1
ATOM 1319 N N . ALA B 1 33 ? -0.645 -12.32 -14.508 1 98.62 33 ALA B N 1
ATOM 1320 C CA . ALA B 1 33 ? -0.968 -13.266 -15.57 1 98.62 33 ALA B CA 1
ATOM 1321 C C . ALA B 1 33 ? -2.414 -13.734 -15.469 1 98.62 33 ALA B C 1
ATOM 1323 O O . ALA B 1 33 ? -3.014 -13.68 -14.391 1 98.62 33 ALA B O 1
ATOM 1324 N N . ILE B 1 34 ? -2.977 -14.094 -16.562 1 98.75 34 ILE B N 1
ATOM 1325 C CA . ILE B 1 34 ? -4.254 -14.789 -16.594 1 98.75 34 ILE B CA 1
ATOM 1326 C C . ILE B 1 34 ? -4.02 -16.281 -16.859 1 98.75 34 ILE B C 1
ATOM 1328 O O . ILE B 1 34 ? -3.332 -16.656 -17.812 1 98.75 34 ILE B O 1
ATOM 1332 N N . PHE B 1 35 ? -4.52 -17.062 -16 1 98.62 35 PHE B N 1
ATOM 1333 C CA . PHE B 1 35 ? -4.469 -18.516 -16.156 1 98.62 35 PHE B CA 1
ATOM 1334 C C . PHE B 1 35 ? -5.812 -19.141 -15.805 1 98.62 35 PHE B C 1
ATOM 1336 O O . PHE B 1 35 ? -6.34 -18.922 -14.711 1 98.62 35 PHE B O 1
ATOM 1343 N N . GLU B 1 36 ? -6.422 -19.859 -16.703 1 98.06 36 GLU B N 1
ATOM 1344 C CA . GLU B 1 36 ? -7.703 -20.547 -16.562 1 98.06 36 GLU B CA 1
ATOM 1345 C C . GLU B 1 36 ? -8.773 -19.609 -16.016 1 98.06 36 GLU B C 1
ATOM 1347 O O . GLU B 1 36 ? -9.508 -19.953 -15.086 1 98.06 36 GLU B O 1
ATOM 1352 N N . GLY B 1 37 ? -8.758 -18.391 -16.406 1 97.56 37 GLY B N 1
ATOM 1353 C CA . GLY B 1 37 ? -9.828 -17.438 -16.156 1 97.56 37 GLY B CA 1
ATOM 1354 C C . GLY B 1 37 ? -9.641 -16.656 -14.875 1 97.56 37 GLY B C 1
ATOM 1355 O O . GLY B 1 37 ? -10.547 -15.945 -14.43 1 97.56 37 GLY B O 1
ATOM 1356 N N . ASN B 1 38 ? -8.469 -16.781 -14.281 1 98.38 38 ASN B N 1
ATOM 1357 C CA . ASN B 1 38 ? -8.188 -16.031 -13.062 1 98.38 38 ASN B CA 1
ATOM 1358 C C . ASN B 1 38 ? -6.941 -15.156 -13.211 1 98.38 38 ASN B C 1
ATOM 1360 O O . ASN B 1 38 ? -6.066 -15.453 -14.023 1 98.38 38 ASN B O 1
ATOM 1364 N N . LEU B 1 39 ? -6.957 -14.094 -12.5 1 98.81 39 LEU B N 1
ATOM 1365 C CA . LEU B 1 39 ? -5.805 -13.195 -12.445 1 98.81 39 LEU B CA 1
ATOM 1366 C C . LEU B 1 39 ? -4.812 -13.648 -11.375 1 98.81 39 LEU B C 1
ATOM 1368 O O . LEU B 1 39 ? -5.188 -13.836 -10.211 1 98.81 39 LEU B O 1
ATOM 1372 N N . TYR B 1 40 ? -3.496 -13.812 -11.758 1 98.88 40 TYR B N 1
ATOM 1373 C CA . TYR B 1 40 ? -2.488 -14.398 -10.883 1 98.88 40 TYR B CA 1
ATOM 1374 C C . TYR B 1 40 ? -1.372 -13.406 -10.594 1 98.88 40 TYR B C 1
ATOM 1376 O O . TYR B 1 40 ? -0.99 -12.617 -11.461 1 98.88 40 TYR B O 1
ATOM 1384 N N . ILE B 1 41 ? -0.852 -13.5 -9.406 1 98.94 41 ILE B N 1
ATOM 1385 C CA . ILE B 1 41 ? 0.407 -12.867 -9.031 1 98.94 41 ILE B CA 1
ATOM 1386 C C . ILE B 1 41 ? 1.421 -13.93 -8.625 1 98.94 41 ILE B C 1
ATOM 1388 O O . ILE B 1 41 ? 1.063 -15.102 -8.438 1 98.94 41 ILE B O 1
ATOM 1392 N N . GLN B 1 42 ? 2.701 -13.508 -8.508 1 98.88 42 GLN B N 1
ATOM 1393 C CA . GLN B 1 42 ? 3.768 -14.461 -8.211 1 98.88 42 GLN B CA 1
ATOM 1394 C C . GLN B 1 42 ? 4.66 -13.945 -7.086 1 98.88 42 GLN B C 1
ATOM 1396 O O . GLN B 1 42 ? 4.977 -12.758 -7.027 1 98.88 42 GLN B O 1
ATOM 1401 N N . THR B 1 43 ? 4.984 -14.805 -6.184 1 98.69 43 THR B N 1
ATOM 1402 C CA . THR B 1 43 ? 5.965 -14.523 -5.137 1 98.69 43 THR B CA 1
ATOM 1403 C C . THR B 1 43 ? 6.73 -15.789 -4.766 1 98.69 43 THR B C 1
ATOM 1405 O O . THR B 1 43 ? 6.695 -16.781 -5.496 1 98.69 43 THR B O 1
ATOM 1408 N N . GLY B 1 44 ? 7.621 -15.703 -3.758 1 98.5 44 GLY B N 1
ATOM 1409 C CA . GLY B 1 44 ? 8.359 -16.859 -3.26 1 98.5 44 GLY B CA 1
ATOM 1410 C C . GLY B 1 44 ? 7.836 -17.375 -1.935 1 98.5 44 GLY B C 1
ATOM 1411 O O . GLY B 1 44 ? 7.355 -16.594 -1.104 1 98.5 44 GLY B O 1
ATOM 1412 N N . ASN B 1 45 ? 8.023 -18.641 -1.76 1 98.25 45 ASN B N 1
ATOM 1413 C CA . ASN B 1 45 ? 7.551 -19.328 -0.557 1 98.25 45 ASN B CA 1
ATOM 1414 C C . ASN B 1 45 ? 8.25 -18.797 0.693 1 98.25 45 ASN B C 1
ATOM 1416 O O . ASN B 1 45 ? 7.645 -18.719 1.763 1 98.25 45 ASN B O 1
ATOM 1420 N N . VAL B 1 46 ? 9.453 -18.406 0.592 1 97.69 46 VAL B N 1
ATOM 1421 C CA . VAL B 1 46 ? 10.273 -18.047 1.74 1 97.69 46 VAL B CA 1
ATOM 1422 C C . VAL B 1 46 ? 10.016 -16.594 2.121 1 97.69 46 VAL B C 1
ATOM 1424 O O . VAL B 1 46 ? 10.5 -16.125 3.152 1 97.69 46 VAL B O 1
ATOM 1427 N N . LYS B 1 47 ? 9.352 -15.867 1.273 1 98.06 47 LYS B N 1
ATOM 1428 C CA . LYS B 1 47 ? 9.188 -14.43 1.473 1 98.06 47 LYS B CA 1
ATOM 1429 C C . LYS B 1 47 ? 8.109 -14.133 2.512 1 98.06 47 LYS B C 1
ATOM 1431 O O . LYS B 1 47 ? 7.102 -14.844 2.586 1 98.06 47 LYS B O 1
ATOM 1436 N N . LYS B 1 48 ? 8.227 -13.07 3.23 1 98.44 48 LYS B N 1
ATOM 1437 C CA . LYS B 1 48 ? 7.281 -12.648 4.262 1 98.44 48 LYS B CA 1
ATOM 1438 C C . LYS B 1 48 ? 5.891 -12.414 3.674 1 98.44 48 LYS B C 1
ATOM 1440 O O . LYS B 1 48 ? 4.883 -12.672 4.332 1 98.44 48 LYS B O 1
ATOM 1445 N N . VAL B 1 49 ? 5.867 -11.891 2.438 1 98.88 49 VAL B N 1
ATOM 1446 C CA . VAL B 1 49 ? 4.586 -11.57 1.813 1 98.88 49 VAL B CA 1
ATOM 1447 C C . VAL B 1 49 ? 3.736 -12.836 1.698 1 98.88 49 VAL B C 1
ATOM 1449 O O . VAL B 1 49 ? 2.531 -12.805 1.953 1 98.88 49 VAL B O 1
ATOM 1452 N N . PHE B 1 50 ? 4.348 -13.93 1.319 1 98.88 50 PHE B N 1
ATOM 1453 C CA . PHE B 1 50 ? 3.594 -15.172 1.2 1 98.88 50 PHE B CA 1
ATOM 1454 C C . PHE B 1 50 ? 3.104 -15.641 2.564 1 98.88 50 PHE B C 1
ATOM 1456 O O . PHE B 1 50 ? 1.952 -16.062 2.707 1 98.88 50 PHE B O 1
ATOM 1463 N N . ALA B 1 51 ? 3.938 -15.602 3.582 1 98.75 51 ALA B N 1
ATOM 1464 C CA . ALA B 1 51 ? 3.562 -15.961 4.945 1 98.75 51 ALA B CA 1
ATOM 1465 C C . ALA B 1 51 ? 2.389 -15.125 5.434 1 98.75 51 ALA B C 1
ATOM 1467 O O . ALA B 1 51 ? 1.479 -15.633 6.09 1 98.75 51 ALA B O 1
ATOM 1468 N N . GLN B 1 52 ? 2.416 -13.852 5.16 1 98.88 52 GLN B N 1
ATOM 1469 C CA . GLN B 1 52 ? 1.33 -12.953 5.539 1 98.88 52 GLN B CA 1
ATOM 1470 C C . GLN B 1 52 ? 0.016 -13.375 4.887 1 98.88 52 GLN B C 1
ATOM 1472 O O . GLN B 1 52 ? -1.021 -13.438 5.555 1 98.88 52 GLN B O 1
ATOM 1477 N N . MET B 1 53 ? 0.064 -13.703 3.561 1 98.88 53 MET B N 1
ATOM 1478 C CA . MET B 1 53 ? -1.15 -14.039 2.82 1 98.88 53 MET B CA 1
ATOM 1479 C C . MET B 1 53 ? -1.688 -15.398 3.242 1 98.88 53 MET B C 1
ATOM 1481 O O . MET B 1 53 ? -2.887 -15.664 3.127 1 98.88 53 MET B O 1
ATOM 1485 N N . LYS B 1 54 ? -0.803 -16.281 3.732 1 98.56 54 LYS B N 1
ATOM 1486 C CA . LYS B 1 54 ? -1.263 -17.547 4.297 1 98.56 54 LYS B CA 1
ATOM 1487 C C . LYS B 1 54 ? -2.08 -17.328 5.562 1 98.56 54 LYS B C 1
ATOM 1489 O O . LYS B 1 54 ? -3.076 -18.016 5.801 1 98.56 54 LYS B O 1
ATOM 1494 N N . LYS B 1 55 ? -1.695 -16.391 6.352 1 98.69 55 LYS B N 1
ATOM 1495 C CA . LYS B 1 55 ? -2.346 -16.094 7.625 1 98.69 55 LYS B CA 1
ATOM 1496 C C . LYS B 1 55 ? -3.602 -15.258 7.422 1 98.69 55 LYS B C 1
ATOM 1498 O O . LYS B 1 55 ? -4.617 -15.469 8.094 1 98.69 55 LYS B O 1
ATOM 1503 N N . ASN B 1 56 ? -3.535 -14.25 6.578 1 98.81 56 ASN B N 1
ATOM 1504 C CA . ASN B 1 56 ? -4.633 -13.375 6.184 1 98.81 56 ASN B CA 1
ATOM 1505 C C . ASN B 1 56 ? -4.66 -13.164 4.672 1 98.81 56 ASN B C 1
ATOM 1507 O O . ASN B 1 56 ? -3.941 -12.305 4.152 1 98.81 56 ASN B O 1
ATOM 1511 N N . PRO B 1 57 ? -5.484 -13.867 3.965 1 98.88 57 PRO B N 1
ATOM 1512 C CA . PRO B 1 57 ? -5.441 -13.859 2.5 1 98.88 57 PRO B CA 1
ATOM 1513 C C . PRO B 1 57 ? -6.066 -12.602 1.898 1 98.88 57 PRO B C 1
ATOM 1515 O O . PRO B 1 57 ? -6.07 -12.438 0.676 1 98.88 57 PRO B O 1
ATOM 1518 N N . LYS B 1 58 ? -6.648 -11.664 2.711 1 98.88 58 LYS B N 1
ATOM 1519 C CA . LYS B 1 58 ? -7.172 -10.398 2.209 1 98.88 58 LYS B CA 1
ATOM 1520 C C . LYS B 1 58 ? -6.039 -9.484 1.751 1 98.88 58 LYS B C 1
ATOM 1522 O O . LYS B 1 58 ? -5.066 -9.281 2.48 1 98.88 58 LYS B O 1
ATOM 1527 N N . VAL B 1 59 ? -6.156 -8.969 0.545 1 98.94 59 VAL B N 1
ATOM 1528 C CA . VAL B 1 59 ? -5.133 -8.078 -0.002 1 98.94 59 VAL B CA 1
ATOM 1529 C C . VAL B 1 59 ? -5.797 -6.895 -0.698 1 98.94 59 VAL B C 1
ATOM 1531 O O . VAL B 1 59 ? -7.004 -6.91 -0.954 1 98.94 59 VAL B O 1
ATOM 1534 N N . GLU B 1 60 ? -5.062 -5.883 -0.99 1 99 60 GLU B N 1
ATOM 1535 C CA . GLU B 1 60 ? -5.441 -4.801 -1.896 1 99 60 GLU B CA 1
ATOM 1536 C C . GLU B 1 60 ? -4.266 -4.375 -2.768 1 99 60 GLU B C 1
ATOM 1538 O O . GLU B 1 60 ? -3.127 -4.32 -2.299 1 99 60 GLU B O 1
ATOM 1543 N N . ILE B 1 61 ? -4.574 -4.113 -3.986 1 98.94 61 ILE B N 1
ATOM 1544 C CA . ILE B 1 61 ? -3.596 -3.68 -4.98 1 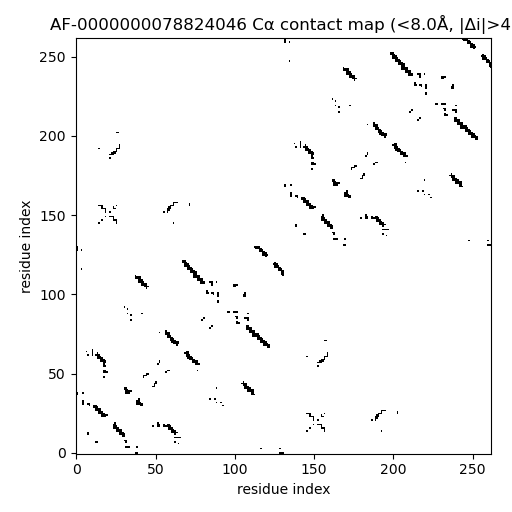98.94 61 ILE B CA 1
ATOM 1545 C C . ILE B 1 61 ? -3.912 -2.254 -5.426 1 98.94 61 ILE B C 1
ATOM 1547 O O . ILE B 1 61 ? -5.082 -1.889 -5.574 1 98.94 61 ILE B O 1
ATOM 1551 N N . CYS B 1 62 ? -2.893 -1.481 -5.625 1 98.94 62 CYS B N 1
ATOM 1552 C CA . CYS B 1 62 ? -3.039 -0.143 -6.188 1 98.94 62 CYS B CA 1
ATOM 1553 C C . CYS B 1 62 ? -1.957 0.136 -7.223 1 98.94 62 CYS B C 1
ATOM 1555 O O . CYS B 1 62 ? -0.816 -0.304 -7.07 1 98.94 62 CYS B O 1
ATOM 1557 N N . ALA B 1 63 ? -2.287 0.839 -8.273 1 98.31 63 ALA B N 1
ATOM 1558 C CA . ALA B 1 63 ? -1.355 1.288 -9.305 1 98.31 63 ALA B CA 1
ATOM 1559 C C . ALA B 1 63 ? -1.862 2.555 -9.984 1 98.31 63 ALA B C 1
ATOM 1561 O O . ALA B 1 63 ? -3.068 2.725 -10.18 1 98.31 63 ALA B O 1
ATOM 1562 N N . MET B 1 64 ? -0.956 3.404 -10.312 1 96.19 64 MET B N 1
ATOM 1563 C CA . MET B 1 64 ? -1.301 4.609 -11.055 1 96.19 64 MET B CA 1
ATOM 1564 C C . MET B 1 64 ? -0.999 4.434 -12.539 1 96.19 64 MET B C 1
ATOM 1566 O O . MET B 1 64 ? 0.107 4.035 -12.914 1 96.19 64 MET B O 1
ATOM 1570 N N . GLY B 1 65 ? -1.978 4.777 -13.344 1 92.94 65 GLY B N 1
ATOM 1571 C CA . GLY B 1 65 ? -1.806 4.711 -14.781 1 92.94 65 GLY B CA 1
ATOM 1572 C C . GLY B 1 65 ? -1.066 5.91 -15.352 1 92.94 65 GLY B C 1
ATOM 1573 O O . GLY B 1 65 ? -0.826 6.891 -14.641 1 92.94 65 GLY B O 1
ATOM 1574 N N . LYS B 1 66 ? -0.699 5.754 -16.641 1 87.31 66 LYS B N 1
ATOM 1575 C CA . LYS B 1 66 ? -0.004 6.828 -17.344 1 87.31 66 LYS B CA 1
ATOM 1576 C C . LYS B 1 66 ? -0.973 7.934 -17.75 1 87.31 66 LYS B C 1
ATOM 1578 O O . LYS B 1 66 ? -0.551 9.023 -18.141 1 87.31 66 LYS B O 1
ATOM 1583 N N . ASP B 1 67 ? -2.193 7.723 -17.734 1 89.5 67 ASP B N 1
ATOM 1584 C CA . ASP B 1 67 ? -3.219 8.672 -18.156 1 89.5 67 ASP B CA 1
ATOM 1585 C C . ASP B 1 67 ? -3.844 9.375 -16.953 1 89.5 67 ASP B C 1
ATOM 1587 O O . ASP B 1 67 ? -5.016 9.758 -16.984 1 89.5 67 ASP B O 1
ATOM 1591 N N . GLN B 1 68 ? -3.234 9.398 -15.859 1 89.62 68 GLN B N 1
ATOM 1592 C CA . GLN B 1 68 ? -3.635 10.07 -14.625 1 89.62 68 GLN B CA 1
ATOM 1593 C C . GLN B 1 68 ? -4.809 9.352 -13.961 1 89.62 68 GLN B C 1
ATOM 1595 O O . GLN B 1 68 ? -5.574 9.961 -13.211 1 89.62 68 GLN B O 1
ATOM 1600 N N . THR B 1 69 ? -5.098 8.141 -14.406 1 97 69 THR B N 1
ATOM 1601 C CA . THR B 1 69 ? -6.016 7.262 -13.688 1 97 69 THR B CA 1
ATOM 1602 C C . THR B 1 69 ? -5.262 6.363 -12.719 1 97 69 THR B C 1
ATOM 1604 O O . THR B 1 69 ? -4.035 6.266 -12.781 1 97 69 THR B O 1
ATOM 1607 N N . TRP B 1 70 ? -6.023 5.844 -11.727 1 98.31 70 TRP B N 1
ATOM 1608 C CA . TRP B 1 70 ? -5.43 4.812 -10.883 1 98.31 70 TRP B CA 1
ATOM 1609 C C . TRP B 1 70 ? -6.445 3.723 -10.555 1 98.31 70 TRP B C 1
ATOM 1611 O O . TRP B 1 70 ? -7.648 3.918 -10.719 1 98.31 70 TRP B O 1
ATOM 1621 N N . ILE B 1 71 ? -5.949 2.551 -10.242 1 98.75 71 ILE B N 1
ATOM 1622 C CA . ILE B 1 71 ? -6.805 1.405 -9.953 1 98.75 71 ILE B CA 1
ATOM 1623 C C . ILE B 1 71 ? -6.547 0.916 -8.531 1 98.75 71 ILE B C 1
ATOM 1625 O O . ILE B 1 71 ? -5.414 0.963 -8.047 1 98.75 71 ILE B O 1
ATOM 1629 N N . ARG B 1 72 ? -7.598 0.561 -7.789 1 98.88 72 ARG B N 1
ATOM 1630 C CA . ARG B 1 72 ? -7.531 -0.192 -6.539 1 98.88 72 ARG B CA 1
ATOM 1631 C C . ARG B 1 72 ? -8.32 -1.494 -6.641 1 98.88 72 ARG B C 1
ATOM 1633 O O . ARG B 1 72 ? -9.445 -1.508 -7.145 1 98.88 72 ARG B O 1
ATOM 1640 N N . ILE B 1 73 ? -7.691 -2.6 -6.227 1 98.94 73 ILE B N 1
ATOM 1641 C CA . ILE B 1 73 ? -8.305 -3.92 -6.32 1 98.94 73 ILE B CA 1
ATOM 1642 C C . ILE B 1 73 ? -8.328 -4.574 -4.941 1 98.94 73 ILE B C 1
ATOM 1644 O O . ILE B 1 73 ? -7.273 -4.84 -4.355 1 98.94 73 ILE B O 1
ATOM 1648 N N . THR B 1 74 ? -9.516 -4.781 -4.414 1 98.94 74 THR B N 1
ATOM 1649 C CA . THR B 1 74 ? -9.672 -5.605 -3.223 1 98.94 74 THR B CA 1
ATOM 1650 C C . THR B 1 74 ? -9.953 -7.059 -3.604 1 98.94 74 THR B C 1
ATOM 1652 O O . THR B 1 74 ? -10.812 -7.328 -4.449 1 98.94 74 THR B O 1
ATOM 1655 N N . ALA B 1 75 ? -9.219 -7.992 -2.998 1 98.94 75 ALA B N 1
ATOM 1656 C CA . ALA B 1 75 ? -9.375 -9.398 -3.365 1 98.94 75 ALA B CA 1
ATOM 1657 C C . ALA B 1 75 ? -8.914 -10.312 -2.238 1 98.94 75 ALA B C 1
ATOM 1659 O O . ALA B 1 75 ? -8.344 -9.852 -1.246 1 98.94 75 ALA B O 1
ATOM 1660 N N . THR B 1 76 ? -9.234 -11.57 -2.367 1 98.94 76 THR B N 1
ATOM 1661 C CA . THR B 1 76 ? -8.656 -12.664 -1.586 1 98.94 76 THR B CA 1
ATOM 1662 C C . THR B 1 76 ? -7.605 -13.414 -2.4 1 98.94 76 THR B C 1
ATOM 1664 O O . THR B 1 76 ? -7.902 -13.922 -3.486 1 98.94 76 THR B O 1
ATOM 1667 N N . ALA B 1 77 ? -6.375 -13.414 -1.917 1 98.94 77 ALA B N 1
ATOM 1668 C CA . ALA B 1 77 ? -5.316 -14.164 -2.59 1 98.94 77 ALA B CA 1
ATOM 1669 C C . ALA B 1 77 ? -5.391 -15.648 -2.246 1 98.94 77 ALA B C 1
ATOM 1671 O O . ALA B 1 77 ? -5.375 -16.016 -1.071 1 98.94 77 ALA B O 1
ATOM 1672 N N . VAL B 1 78 ? -5.422 -16.5 -3.25 1 98.88 78 VAL B N 1
ATOM 1673 C CA . VAL B 1 78 ? -5.543 -17.938 -3.039 1 98.88 78 VAL B CA 1
ATOM 1674 C C . VAL B 1 78 ? -4.367 -18.656 -3.695 1 98.88 78 VAL B C 1
ATOM 1676 O O . VAL B 1 78 ? -4.164 -18.547 -4.906 1 98.88 78 VAL B O 1
ATOM 1679 N N . ARG B 1 79 ? -3.625 -19.344 -2.93 1 98.88 79 ARG B N 1
ATOM 1680 C CA . ARG B 1 79 ? -2.492 -20.109 -3.453 1 98.88 79 ARG B CA 1
ATOM 1681 C C . ARG B 1 79 ? -2.953 -21.172 -4.438 1 98.88 79 ARG B C 1
ATOM 1683 O O . ARG B 1 79 ? -3.918 -21.891 -4.168 1 98.88 79 ARG B O 1
ATOM 1690 N N . ASP B 1 80 ? -2.408 -21.203 -5.613 1 98.81 80 ASP B N 1
ATOM 1691 C CA . ASP B 1 80 ? -2.531 -22.312 -6.551 1 98.81 80 ASP B CA 1
ATOM 1692 C C . ASP B 1 80 ? -1.275 -23.188 -6.543 1 98.81 80 ASP B C 1
ATOM 1694 O O . ASP B 1 80 ? -0.24 -22.797 -7.086 1 98.81 80 ASP B O 1
ATOM 1698 N N . ASP B 1 81 ? -1.355 -24.344 -6.02 1 98 81 ASP B N 1
ATOM 1699 C CA . ASP B 1 81 ? -0.172 -25.156 -5.785 1 98 81 ASP B CA 1
ATOM 1700 C C . ASP B 1 81 ? 0.125 -26.047 -6.988 1 98 81 ASP B C 1
ATOM 1702 O O . ASP B 1 81 ? 1.021 -26.891 -6.938 1 98 81 ASP B O 1
ATOM 1706 N N . ARG B 1 82 ? -0.59 -25.922 -8.094 1 98.62 82 ARG B N 1
ATOM 1707 C CA . ARG B 1 82 ? -0.356 -26.734 -9.273 1 98.62 82 ARG B CA 1
ATOM 1708 C C . ARG B 1 82 ? 0.891 -26.281 -10.023 1 98.62 82 ARG B C 1
ATOM 1710 O O . ARG B 1 82 ? 1.105 -25.078 -10.203 1 98.62 82 ARG B O 1
ATOM 1717 N N . VAL B 1 83 ? 1.645 -27.219 -10.5 1 98.56 83 VAL B N 1
ATOM 1718 C CA . VAL B 1 83 ? 2.877 -26.938 -11.227 1 98.56 83 VAL B CA 1
ATOM 1719 C C . VAL B 1 83 ? 2.551 -26.234 -12.539 1 98.56 83 VAL B C 1
ATOM 1721 O O . VAL B 1 83 ? 3.311 -25.375 -12.992 1 98.56 83 VAL B O 1
ATOM 1724 N N . GLN B 1 84 ? 1.394 -26.531 -13.172 1 98.75 84 GLN B N 1
ATOM 1725 C CA . GLN B 1 84 ? 0.998 -25.922 -14.445 1 98.75 84 GLN B CA 1
ATOM 1726 C C . GLN B 1 84 ? 0.81 -24.422 -14.312 1 98.75 84 GLN B C 1
ATOM 1728 O O . GLN B 1 84 ? 1.144 -23.656 -15.227 1 98.75 84 GLN B O 1
ATOM 1733 N N . ALA B 1 85 ? 0.226 -24 -13.18 1 98.81 85 ALA B N 1
ATOM 1734 C CA . ALA B 1 85 ? 0.019 -22.578 -12.938 1 98.81 85 ALA B CA 1
ATOM 1735 C C . ALA B 1 85 ? 1.351 -21.844 -12.766 1 98.81 85 ALA B C 1
ATOM 1737 O O . ALA B 1 85 ? 1.556 -20.766 -13.336 1 98.81 85 ALA B O 1
ATOM 1738 N N . ARG B 1 86 ? 2.252 -22.453 -11.992 1 98.88 86 ARG B N 1
ATOM 1739 C CA . ARG B 1 86 ? 3.578 -21.875 -11.805 1 98.88 86 ARG B CA 1
ATOM 1740 C C . ARG B 1 86 ? 4.336 -21.812 -13.133 1 98.88 86 ARG B C 1
ATOM 1742 O O . ARG B 1 86 ? 4.98 -20.812 -13.438 1 98.88 86 ARG B O 1
ATOM 1749 N N . GLN B 1 87 ? 4.262 -22.922 -13.898 1 98.81 87 GLN B N 1
ATOM 1750 C CA . GLN B 1 87 ? 4.934 -22.969 -15.195 1 98.81 87 GLN B CA 1
ATOM 1751 C C . GLN B 1 87 ? 4.402 -21.891 -16.125 1 98.81 87 GLN B C 1
ATOM 1753 O O . GLN B 1 87 ? 5.172 -21.25 -16.844 1 98.81 87 GLN B O 1
ATOM 1758 N N . HIS B 1 88 ? 3.078 -21.703 -16.141 1 98.88 88 HIS B N 1
ATOM 1759 C CA . HIS B 1 88 ? 2.482 -20.672 -16.984 1 98.88 88 HIS B CA 1
ATOM 1760 C C . HIS B 1 88 ? 3.043 -19.281 -16.641 1 98.88 88 HIS B C 1
ATOM 1762 O O . HIS B 1 88 ? 3.416 -18.531 -17.547 1 98.88 88 HIS B O 1
ATOM 1768 N N . MET B 1 89 ? 3.086 -18.938 -15.328 1 98.81 89 MET B N 1
ATOM 1769 C CA . MET B 1 89 ? 3.635 -17.672 -14.875 1 98.81 89 MET B CA 1
ATOM 1770 C C . MET B 1 89 ? 5.078 -17.5 -15.336 1 98.81 89 MET B C 1
ATOM 1772 O O . MET B 1 89 ? 5.445 -16.453 -15.875 1 98.81 89 MET B O 1
ATOM 1776 N N . LEU B 1 90 ? 5.883 -18.547 -15.172 1 98.75 90 LEU B N 1
ATOM 1777 C CA . LEU B 1 90 ? 7.297 -18.469 -15.531 1 98.75 90 LEU B CA 1
ATOM 1778 C C . LEU B 1 90 ? 7.473 -18.359 -17.047 1 98.75 90 LEU B C 1
ATOM 1780 O O . LEU B 1 90 ? 8.422 -17.734 -17.516 1 98.75 90 LEU B O 1
ATOM 1784 N N . ASP B 1 91 ? 6.582 -18.969 -17.828 1 98.69 91 ASP B N 1
ATOM 1785 C CA . ASP B 1 91 ? 6.609 -18.828 -19.281 1 98.69 91 ASP B CA 1
ATOM 1786 C C . ASP B 1 91 ? 6.305 -17.391 -19.703 1 98.69 91 ASP B C 1
ATOM 1788 O O . ASP B 1 91 ? 6.852 -16.891 -20.703 1 98.69 91 ASP B O 1
ATOM 1792 N N . GLU B 1 92 ? 5.418 -16.719 -18.953 1 98.06 92 GLU B N 1
ATOM 1793 C CA . GLU B 1 92 ? 5.062 -15.336 -19.234 1 98.06 92 GLU B CA 1
ATOM 1794 C C . GLU B 1 92 ? 6.18 -14.383 -18.828 1 98.06 92 GLU B C 1
ATOM 1796 O O . GLU B 1 92 ? 6.312 -13.297 -19.391 1 98.06 92 GLU B O 1
ATOM 1801 N N . TYR B 1 93 ? 6.914 -14.781 -17.828 1 98.38 93 TYR B N 1
ATOM 1802 C CA . TYR B 1 93 ? 8.008 -13.961 -17.297 1 98.38 93 TYR B CA 1
ATOM 1803 C C . TYR B 1 93 ? 9.305 -14.758 -17.266 1 98.38 93 TYR B C 1
ATOM 1805 O O . TYR B 1 93 ? 9.789 -15.102 -16.172 1 98.38 93 TYR B O 1
ATOM 1813 N N . PRO B 1 94 ? 10 -14.875 -18.438 1 98 94 PRO B N 1
ATOM 1814 C CA . PRO B 1 94 ? 11.172 -15.742 -18.531 1 98 94 PRO B CA 1
ATOM 1815 C C . PRO B 1 94 ? 12.328 -15.266 -17.656 1 98 94 PRO B C 1
ATOM 1817 O O . PRO B 1 94 ? 13.156 -16.078 -17.219 1 98 94 PRO B O 1
ATOM 1820 N N . ASN B 1 95 ? 12.422 -13.953 -17.375 1 96.75 95 ASN B N 1
ATOM 1821 C CA . ASN B 1 95 ? 13.477 -13.438 -16.5 1 96.75 95 ASN B CA 1
ATOM 1822 C C . ASN B 1 95 ? 13.398 -14.039 -15.109 1 96.75 95 ASN B C 1
ATOM 1824 O O . ASN B 1 95 ? 14.406 -14.117 -14.406 1 96.75 95 ASN B O 1
ATOM 1828 N N . LEU B 1 96 ? 12.242 -14.5 -14.656 1 97.56 96 LEU B N 1
ATOM 1829 C CA . LEU B 1 96 ? 12.055 -15.109 -13.352 1 97.56 96 LEU B CA 1
ATOM 1830 C C . LEU B 1 96 ? 12.711 -16.484 -13.289 1 97.56 96 LEU B C 1
ATOM 1832 O O . LEU B 1 96 ? 12.953 -17.016 -12.203 1 97.56 96 LEU B O 1
ATOM 1836 N N . LYS B 1 97 ? 12.969 -17.109 -14.406 1 97.56 97 LYS B N 1
ATOM 1837 C CA . LYS B 1 97 ? 13.508 -18.469 -14.453 1 97.56 97 LYS B CA 1
ATOM 1838 C C . LYS B 1 97 ? 14.945 -18.5 -13.945 1 97.56 97 LYS B C 1
ATOM 1840 O O . LYS B 1 97 ? 15.477 -19.578 -13.656 1 97.56 97 LYS B O 1
ATOM 1845 N N . ASN B 1 98 ? 15.562 -17.344 -13.805 1 96.38 98 ASN B N 1
ATOM 1846 C CA . ASN B 1 98 ? 16.875 -17.266 -13.172 1 96.38 98 ASN B CA 1
ATOM 1847 C C . ASN B 1 98 ? 16.797 -17.5 -11.672 1 96.38 98 ASN B C 1
ATOM 1849 O O . ASN B 1 98 ? 17.766 -17.906 -11.047 1 96.38 98 ASN B O 1
ATOM 1853 N N . MET B 1 99 ? 15.602 -17.281 -11.094 1 96 99 MET B N 1
ATOM 1854 C CA . MET B 1 99 ? 15.453 -17.297 -9.641 1 96 99 MET B CA 1
ATOM 1855 C C . MET B 1 99 ? 14.484 -18.391 -9.211 1 96 99 MET B C 1
ATOM 1857 O O . MET B 1 99 ? 14.5 -18.828 -8.055 1 96 99 MET B O 1
ATOM 1861 N N . TYR B 1 100 ? 13.68 -18.828 -10.172 1 98.31 100 TYR B N 1
ATOM 1862 C CA . TYR B 1 100 ? 12.602 -19.75 -9.828 1 98.31 100 TYR B CA 1
ATOM 1863 C C . TYR B 1 100 ? 12.492 -20.875 -10.852 1 98.31 100 TYR B C 1
ATOM 1865 O O . TYR B 1 100 ? 12.836 -20.688 -12.016 1 98.31 100 TYR B O 1
ATOM 1873 N N . ALA B 1 101 ? 12.016 -22.078 -10.367 1 98.44 101 ALA B N 1
ATOM 1874 C CA . ALA B 1 101 ? 11.477 -23.156 -11.195 1 98.44 101 ALA B CA 1
ATOM 1875 C C . ALA B 1 101 ? 10.086 -23.562 -10.719 1 98.44 101 ALA B C 1
ATOM 1877 O O . ALA B 1 101 ? 9.734 -23.359 -9.555 1 98.44 101 ALA B O 1
ATOM 1878 N N . ALA B 1 102 ? 9.336 -24.094 -11.594 1 98.25 102 ALA B N 1
ATOM 1879 C CA . ALA B 1 102 ? 7.945 -24.406 -11.305 1 98.25 102 ALA B CA 1
ATOM 1880 C C . ALA B 1 102 ? 7.844 -25.438 -10.18 1 98.25 102 ALA B C 1
ATOM 1882 O O . ALA B 1 102 ? 6.832 -25.5 -9.477 1 98.25 102 ALA B O 1
ATOM 1883 N N . ASP B 1 103 ? 8.875 -26.219 -9.984 1 97.94 103 ASP B N 1
ATOM 1884 C CA . ASP B 1 103 ? 8.844 -27.297 -9 1 97.94 103 ASP B CA 1
ATOM 1885 C C . ASP B 1 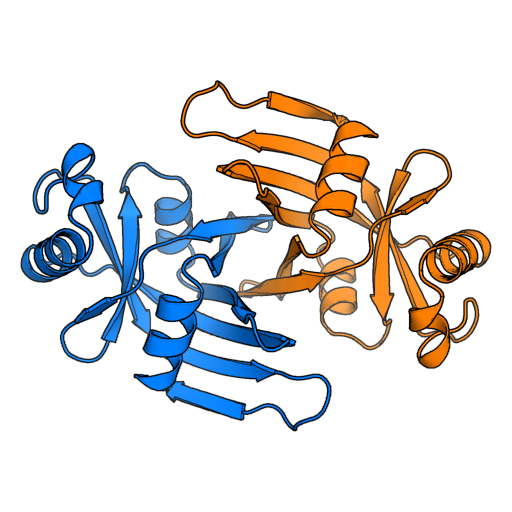103 ? 9.969 -27.141 -7.98 1 97.94 103 ASP B C 1
ATOM 1887 O O . ASP B 1 103 ? 10.438 -28.125 -7.41 1 97.94 103 ASP B O 1
ATOM 1891 N N . ASP B 1 104 ? 10.422 -25.969 -7.691 1 98.19 104 ASP B N 1
ATOM 1892 C CA . ASP B 1 104 ? 11.594 -25.734 -6.848 1 98.19 104 ASP B CA 1
ATOM 1893 C C . ASP B 1 104 ? 11.188 -25.594 -5.383 1 98.19 104 ASP B C 1
ATOM 1895 O O . ASP B 1 104 ? 12.047 -25.438 -4.512 1 98.19 104 ASP B O 1
ATOM 1899 N N . GLY B 1 105 ? 9.891 -25.594 -5.113 1 97.94 105 GLY B N 1
ATOM 1900 C CA . GLY B 1 105 ? 9.406 -25.422 -3.754 1 97.94 105 GLY B CA 1
ATOM 1901 C C . GLY B 1 105 ? 9.422 -23.969 -3.297 1 97.94 105 GLY B C 1
ATOM 1902 O O . GLY B 1 105 ? 8.969 -23.656 -2.191 1 97.94 105 GLY B O 1
ATOM 1903 N N . ASN B 1 106 ? 9.859 -23.062 -4.117 1 98.5 106 ASN B N 1
ATOM 1904 C CA . ASN B 1 106 ? 9.93 -21.656 -3.754 1 98.5 106 ASN B CA 1
ATOM 1905 C C . ASN B 1 106 ? 9.008 -20.797 -4.621 1 98.5 106 ASN B C 1
ATOM 1907 O O . ASN B 1 106 ? 8.453 -19.812 -4.148 1 98.5 106 ASN B O 1
ATOM 1911 N N . CYS B 1 107 ? 8.812 -21.188 -5.898 1 98.69 107 CYS B N 1
ATOM 1912 C CA . CYS B 1 107 ? 7.918 -20.438 -6.77 1 98.69 107 CYS B CA 1
ATOM 1913 C C . CYS B 1 107 ? 6.465 -20.609 -6.34 1 98.69 107 CYS B C 1
ATOM 1915 O O . CYS B 1 107 ? 5.953 -21.719 -6.309 1 98.69 107 CYS B O 1
ATOM 1917 N N . GLU B 1 108 ? 5.852 -19.516 -5.953 1 98.81 108 GLU B N 1
ATOM 1918 C CA . GLU B 1 108 ? 4.438 -19.547 -5.586 1 98.81 108 GLU B CA 1
ATOM 1919 C C . GLU B 1 108 ? 3.613 -18.641 -6.504 1 98.81 108 GLU B C 1
ATOM 1921 O O . GLU B 1 108 ? 4.055 -17.562 -6.871 1 98.81 108 GLU B O 1
ATOM 1926 N N . VAL B 1 109 ? 2.463 -19.047 -6.863 1 98.94 109 VAL B N 1
ATOM 1927 C CA . VAL B 1 109 ? 1.488 -18.219 -7.566 1 98.94 109 VAL B CA 1
ATOM 1928 C C . VAL B 1 109 ? 0.165 -18.219 -6.805 1 98.94 109 VAL B C 1
ATOM 1930 O O . VAL B 1 109 ? -0.189 -19.203 -6.16 1 98.94 109 VAL B O 1
ATOM 1933 N N . LEU B 1 110 ? -0.468 -17.109 -6.812 1 98.94 110 LEU B N 1
ATOM 1934 C CA . LEU B 1 110 ? -1.757 -16.906 -6.156 1 98.94 110 LEU B CA 1
ATOM 1935 C C . LEU B 1 110 ? -2.744 -16.219 -7.098 1 98.94 110 LEU B C 1
ATOM 1937 O O . LEU B 1 110 ? -2.381 -15.289 -7.816 1 98.94 110 LEU B O 1
ATOM 1941 N N . TYR B 1 111 ? -3.928 -16.703 -7.207 1 98.88 111 TYR B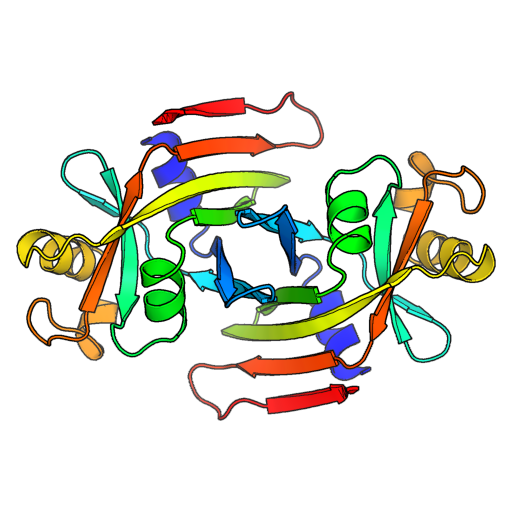 N 1
ATOM 1942 C CA . TYR B 1 111 ? -4.93 -15.977 -7.98 1 98.88 111 TYR B CA 1
ATOM 1943 C C . TYR B 1 111 ? -5.809 -15.117 -7.074 1 98.88 111 TYR B C 1
ATOM 1945 O O . TYR B 1 111 ? -5.949 -15.406 -5.883 1 98.88 111 TYR B O 1
ATOM 1953 N N . LEU B 1 112 ? -6.383 -14.062 -7.602 1 98.88 112 LEU B N 1
ATOM 1954 C CA . LEU B 1 112 ? -7.223 -13.102 -6.891 1 98.88 112 LEU B CA 1
ATOM 1955 C C . LEU B 1 112 ? -8.695 -13.492 -6.988 1 98.88 112 LEU B C 1
ATOM 1957 O O . LEU B 1 112 ? -9.297 -13.383 -8.055 1 98.88 112 LEU B O 1
ATOM 1961 N N . LYS B 1 113 ? -9.164 -13.93 -5.883 1 98.69 113 LYS B N 1
ATOM 1962 C CA . LYS B 1 113 ? -10.547 -14.375 -5.809 1 98.69 113 LYS B CA 1
ATOM 1963 C C . LYS B 1 113 ? -11.453 -13.266 -5.281 1 98.69 113 LYS B C 1
ATOM 1965 O O . LYS B 1 113 ? -11.031 -12.453 -4.457 1 98.69 113 LYS B O 1
ATOM 1970 N N . ASP B 1 114 ? -12.781 -13.203 -5.805 1 98.56 114 ASP B N 1
ATOM 1971 C CA . ASP B 1 114 ? -13.789 -12.242 -5.359 1 98.56 114 ASP B CA 1
ATOM 1972 C C . ASP B 1 114 ? -13.266 -10.812 -5.441 1 98.56 114 ASP B C 1
ATOM 1974 O O . ASP B 1 114 ? -13.391 -10.047 -4.484 1 98.56 114 ASP B O 1
ATOM 1978 N N . ALA B 1 115 ? -12.664 -10.5 -6.574 1 98.81 115 ALA B N 1
ATOM 1979 C CA . ALA B 1 115 ? -11.977 -9.219 -6.727 1 98.81 115 ALA B CA 1
ATOM 1980 C C . ALA B 1 115 ? -12.953 -8.117 -7.133 1 98.81 115 ALA B C 1
ATOM 1982 O O . ALA B 1 115 ? -13.852 -8.344 -7.949 1 98.81 115 ALA B O 1
ATOM 1983 N N . THR B 1 116 ? -12.852 -7.027 -6.547 1 98.88 116 THR B N 1
ATOM 1984 C CA . THR B 1 116 ? -13.461 -5.773 -6.988 1 98.88 116 THR B CA 1
ATOM 1985 C C . THR B 1 116 ? -12.383 -4.754 -7.355 1 98.88 116 THR B C 1
ATOM 1987 O O . THR B 1 116 ? -11.602 -4.336 -6.504 1 98.88 116 THR B O 1
ATOM 1990 N N . ALA B 1 117 ? -12.367 -4.414 -8.586 1 98.88 117 ALA B N 1
ATOM 1991 C CA . ALA B 1 117 ? -11.445 -3.393 -9.078 1 98.88 117 ALA B CA 1
ATOM 1992 C C . ALA B 1 117 ? -12.172 -2.078 -9.344 1 98.88 117 ALA B C 1
ATOM 1994 O O . ALA B 1 117 ? -13.266 -2.068 -9.922 1 98.88 117 ALA B O 1
ATOM 1995 N N . THR B 1 118 ? -11.648 -1.072 -8.891 1 98.81 118 THR B N 1
ATOM 1996 C CA . THR B 1 118 ? -12.18 0.258 -9.172 1 98.81 118 THR B CA 1
ATOM 1997 C C . THR B 1 118 ? -11.125 1.13 -9.844 1 98.81 118 THR B C 1
ATOM 1999 O O . THR B 1 118 ? -10.008 1.262 -9.344 1 98.81 118 THR B O 1
ATOM 2002 N N . ILE B 1 119 ? -11.438 1.675 -10.961 1 98.12 119 ILE B N 1
ATOM 2003 C CA . ILE B 1 119 ? -10.586 2.625 -11.672 1 98.12 119 ILE B CA 1
ATOM 2004 C C . ILE B 1 119 ? -11.078 4.047 -11.422 1 98.12 119 ILE B C 1
ATOM 2006 O O . ILE B 1 119 ? -12.258 4.352 -11.641 1 98.12 119 ILE B O 1
ATOM 2010 N N . TYR B 1 120 ? -10.133 4.824 -10.977 1 98.06 120 TYR B N 1
ATOM 2011 C CA . TYR B 1 120 ? -10.453 6.199 -10.609 1 98.06 120 TYR B CA 1
ATOM 2012 C C . TYR B 1 120 ? -9.805 7.188 -11.562 1 98.06 120 TYR B C 1
ATOM 2014 O O . TYR B 1 120 ? -8.805 6.867 -12.219 1 98.06 120 TYR B O 1
ATOM 2022 N N . SER B 1 121 ? -10.445 8.328 -11.688 1 94.75 121 SER B N 1
ATOM 2023 C CA . SER B 1 121 ? -9.875 9.516 -12.32 1 94.75 121 SER B CA 1
ATOM 2024 C C . SER B 1 121 ? -10.375 10.789 -11.656 1 94.75 121 SER B C 1
ATOM 2026 O O . SER B 1 121 ? -11.281 10.75 -10.828 1 94.75 121 SER B O 1
ATOM 2028 N N . PHE B 1 122 ? -9.711 11.891 -11.922 1 90 122 PHE B N 1
ATOM 2029 C CA . PHE B 1 122 ? -10.125 13.164 -11.336 1 90 122 PHE B CA 1
ATOM 2030 C C . PHE B 1 122 ? -11.344 13.719 -12.055 1 90 122 PHE B C 1
ATOM 2032 O O . PHE B 1 122 ? -12.031 14.602 -11.531 1 90 122 PHE B O 1
ATOM 2039 N N . THR B 1 123 ? -11.656 13.227 -13.18 1 91.06 123 THR B N 1
ATOM 2040 C CA . THR B 1 123 ? -12.641 13.898 -14.023 1 91.06 123 THR B CA 1
ATOM 2041 C C . THR B 1 123 ? -13.844 12.992 -14.281 1 91.06 123 THR B C 1
ATOM 2043 O O . THR B 1 123 ? -14.945 13.469 -14.539 1 91.06 123 THR B O 1
ATOM 2046 N N . GLU B 1 124 ? -13.664 11.727 -14.211 1 93.31 124 GLU B N 1
ATOM 2047 C CA . GLU B 1 124 ? -14.734 10.781 -14.516 1 93.31 124 GLU B CA 1
ATOM 2048 C C . GLU B 1 124 ? -15.18 10.039 -13.258 1 93.31 124 GLU B C 1
ATOM 2050 O O . GLU B 1 124 ? -14.43 9.953 -12.281 1 93.31 124 GLU B O 1
ATOM 2055 N N . LYS B 1 125 ? -16.422 9.5 -13.312 1 96.44 125 LYS B N 1
ATOM 2056 C CA . LYS B 1 125 ? -16.891 8.617 -12.242 1 96.44 125 LYS B CA 1
ATOM 2057 C C . LYS B 1 125 ? -16.062 7.34 -12.18 1 96.44 125 LYS B C 1
ATOM 2059 O O . LYS B 1 125 ? -15.648 6.812 -13.211 1 96.44 125 LYS B O 1
ATOM 2064 N N . PRO B 1 126 ? -15.898 6.84 -10.984 1 97.94 126 PRO B N 1
ATOM 2065 C CA . PRO B 1 126 ? -15.148 5.586 -10.875 1 97.94 126 PRO B CA 1
ATOM 2066 C C . PRO B 1 126 ? -15.805 4.434 -11.625 1 97.94 126 PRO B C 1
ATOM 2068 O O . PRO B 1 126 ? -17.031 4.324 -11.648 1 97.94 126 PRO B O 1
ATOM 2071 N N . LYS B 1 127 ? -15.016 3.645 -12.344 1 97.75 127 LYS B N 1
ATOM 2072 C CA . LYS B 1 127 ? -15.469 2.426 -13.008 1 97.75 127 LYS B CA 1
ATOM 2073 C C . LYS B 1 127 ? -15.211 1.198 -12.133 1 97.75 127 LYS B C 1
ATOM 2075 O O . LYS B 1 127 ? -14.062 0.938 -11.75 1 97.75 127 LYS B O 1
ATOM 2080 N N . ILE B 1 128 ? -16.281 0.442 -11.82 1 98.56 128 ILE B N 1
ATOM 2081 C CA . ILE B 1 128 ? -16.156 -0.717 -10.945 1 98.56 128 ILE B CA 1
ATOM 2082 C C . ILE B 1 128 ? -16.234 -2 -11.773 1 98.56 128 ILE B C 1
ATOM 2084 O O . ILE B 1 128 ? -17.141 -2.156 -12.602 1 98.56 128 ILE B O 1
ATOM 2088 N N . ILE B 1 129 ? -15.289 -2.922 -11.609 1 98.62 129 ILE B N 1
ATOM 2089 C CA . ILE B 1 129 ? -15.203 -4.211 -12.289 1 98.62 129 ILE B CA 1
ATOM 2090 C C . ILE B 1 129 ? -15.125 -5.332 -11.258 1 98.62 129 ILE B C 1
ATOM 2092 O O . ILE B 1 129 ? -14.25 -5.32 -10.391 1 98.62 129 ILE B O 1
ATOM 2096 N N . ASN B 1 130 ? -16.047 -6.262 -11.352 1 98.25 130 ASN B N 1
ATOM 2097 C CA . ASN B 1 130 ? -16.016 -7.43 -10.484 1 98.25 130 ASN B CA 1
ATOM 2098 C C . ASN B 1 130 ? -15.617 -8.688 -11.242 1 98.25 130 ASN B C 1
ATOM 2100 O O . ASN B 1 130 ? -16.047 -8.883 -12.391 1 98.25 130 ASN B O 1
ATOM 2104 N N . PHE B 1 131 ? -14.922 -9.477 -10.617 1 97.19 131 PHE B N 1
ATOM 2105 C CA . PHE B 1 131 ? -14.562 -10.742 -11.242 1 97.19 131 PHE B CA 1
ATOM 2106 C C . PHE B 1 131 ? -14.102 -11.75 -10.195 1 97.19 131 PHE B C 1
ATOM 2108 O O . PHE B 1 131 ? -13.789 -11.383 -9.062 1 97.19 131 PHE B O 1
#